Protein AF-A0A1H2TRX9-F1 (afdb_monomer)

Solvent-accessible surface area (backbone atoms only — not comparable to full-atom values): 19348 Å² total; per-residue (Å²): 145,85,85,89,85,88,76,84,84,78,86,82,83,87,82,84,86,85,85,82,82,89,80,95,71,82,88,67,84,74,92,70,97,72,84,86,67,78,78,88,72,78,84,78,81,76,71,82,90,76,73,62,96,85,74,80,58,85,86,73,80,63,84,84,58,76,78,77,69,57,80,75,75,76,80,74,68,81,72,74,76,69,87,54,74,94,62,50,50,44,36,52,50,50,29,46,52,48,36,40,50,28,53,69,71,54,82,50,78,83,52,47,67,59,50,46,50,52,20,47,51,39,32,60,60,48,73,48,57,72,67,50,54,66,59,42,51,61,50,52,52,51,23,50,47,40,38,59,50,32,16,68,75,36,69,89,56,72,74,47,75,65,78,98,46,55,38,13,55,62,11,40,52,51,12,48,51,53,22,49,44,53,43,31,43,51,40,31,47,49,22,65,50,66,78,50,58,68,69,49,48,49,57,16,45,40,68,74,69,45,54,68,68,62,40,50,53,51,54,49,49,57,63,45,46,58,56,51,50,52,50,52,47,54,52,54,52,55,39,56,75,72,67,54,67,73,68,82,80,26,51,65,62,52,50,51,53,48,52,58,46,51,56,52,51,50,60,46,50,54,55,48,48,55,53,40,52,75,71,47,64,86,73,74,83,68,82,76,74,80,80,85,52,76,66,28,53,52,50,38,51,50,32,47,52,52,22,51,50,52,46,53,51,48,74,74,107

InterPro domains:
  IPR003339 ABC/ECF transporter, transmembrane component [PF02361] (88-282)
  IPR003339 ABC/ECF transporter, transmembrane component [cd16914] (126-300)
  IPR051611 Energy-coupling factor transporter component [PTHR34857] (82-311)

Foldseek 3Di:
DPDDPDDDDDDDDDPDDDDDDDDDDDPDPDDDPDPPDDPDDDDDDDDPPDDDPPPPDPVPPDPPPCVVPDPPDPPPPPPPPQPDPPAALLLLVLLLVLLLVLLVLFDDPVCLVVLVVVLVVLQVSLVPVPVLVVVCVVLLVVLVVLLVPQQQPDDDDFPDDPDPGGGHPVSNSVSNSVSSSSSSSSSNCCSSVVSDDPLSNLLSVVVVVDPLVVSVVVVVCVVCVVVLVVLLVVLVVVCVVVVHDDDPVCVVVVVVSVVVSVVVVVVVVVVVVVVCVVVVNVVPPRDDRDDGDPVSVVSSVVSNVVSVVSNVVSVVD

pLDDT: mean 70.64, std 20.67, range [30.42, 95.38]

Sequence (317 aa):
MADAWDSPAKGISPAGCKGQGGILRACFPADRPADLCPPDDDPREVDPTNAGPMDADPRITGPVSCADLTPSSVSSTPAARPLVPRVSARARLVVVVVLAFGIASVEGLTVMPLIAAIAAGGLLASGQLRHIMARMRGAFALALAFLMVLPLVAGHTPLAQLGPLTLYLEGAQAGALIGGRLLAIVALTLGLLSTLPVFQLVAGLRGLGLPPLMADLALLTLRYLDEVSAQLARARLARRLRGGVRGWRALPDHALLLATGLIRAQARSEALWAAMRLRGYGAGLAARATPLGPRDWAAMLGAGAVAVALVALDRSL

Organism: NCBI:txid564137

Nearest PDB structures (foldseek):
  8bmq-assembly1_D  TM=8.454E-01  e=5.735E-07  Lactobacillus delbrueckii subsp. bulgaricus ATCC 11842 = JCM 1002

Structure (mmCIF, N/CA/C/O backbone):
data_AF-A0A1H2TRX9-F1
#
_entry.id   AF-A0A1H2TRX9-F1
#
loop_
_atom_site.group_PDB
_atom_site.id
_atom_site.type_symbol
_atom_site.label_atom_id
_atom_site.label_alt_id
_atom_site.label_comp_id
_atom_site.label_asym_id
_atom_site.label_entity_id
_atom_site.label_seq_id
_atom_site.pdbx_PDB_ins_code
_atom_site.Cartn_x
_atom_site.Cartn_y
_atom_site.Cartn_z
_atom_site.occupancy
_atom_site.B_iso_or_equiv
_atom_site.auth_seq_id
_atom_site.auth_comp_id
_atom_site.auth_asym_id
_atom_site.auth_atom_id
_atom_site.pdbx_PDB_model_num
ATOM 1 N N . MET A 1 1 ? 19.835 10.831 -49.066 1.00 43.12 1 MET A N 1
ATOM 2 C CA . MET A 1 1 ? 20.587 10.110 -48.009 1.00 43.12 1 MET A CA 1
ATOM 3 C C . MET A 1 1 ? 19.618 9.213 -47.234 1.00 43.12 1 MET A C 1
ATOM 5 O O . MET A 1 1 ? 19.565 9.246 -46.012 1.00 43.12 1 MET A O 1
ATOM 9 N N . ALA A 1 2 ? 18.790 8.478 -47.979 1.00 38.22 2 ALA A N 1
ATOM 10 C CA . ALA A 1 2 ? 17.631 7.746 -47.488 1.00 38.22 2 ALA A CA 1
ATOM 11 C C . ALA A 1 2 ? 17.363 6.556 -48.425 1.00 38.22 2 ALA A C 1
ATOM 13 O O . ALA A 1 2 ? 16.265 6.433 -48.927 1.00 38.22 2 ALA A O 1
ATOM 14 N N . ASP A 1 3 ? 18.374 5.722 -48.690 1.00 34.59 3 ASP A N 1
ATOM 15 C CA . ASP A 1 3 ? 18.261 4.557 -49.584 1.00 34.59 3 ASP A CA 1
ATOM 16 C C . ASP A 1 3 ? 19.252 3.469 -49.132 1.00 34.59 3 ASP A C 1
ATOM 18 O O . ASP A 1 3 ? 20.377 3.407 -49.622 1.00 34.59 3 ASP A O 1
ATOM 22 N N . ALA A 1 4 ? 18.899 2.660 -48.124 1.00 35.75 4 ALA A N 1
ATOM 23 C CA . ALA A 1 4 ? 19.757 1.543 -47.688 1.00 35.75 4 ALA A CA 1
ATOM 24 C C . ALA A 1 4 ? 19.021 0.384 -46.979 1.00 35.75 4 ALA A C 1
ATOM 26 O O . ALA A 1 4 ? 19.651 -0.366 -46.239 1.00 35.75 4 ALA A O 1
ATOM 27 N N . TRP A 1 5 ? 17.705 0.226 -47.167 1.00 39.94 5 TRP A N 1
ATOM 28 C CA . TRP A 1 5 ? 16.930 -0.832 -46.488 1.00 39.94 5 TRP A CA 1
ATOM 29 C C . TRP A 1 5 ? 16.100 -1.724 -47.420 1.00 39.94 5 TRP A C 1
ATOM 31 O O . TRP A 1 5 ? 15.196 -2.405 -46.949 1.00 39.94 5 TRP A O 1
ATOM 41 N N . ASP A 1 6 ? 16.447 -1.796 -48.708 1.00 37.78 6 ASP A N 1
ATOM 42 C CA . ASP A 1 6 ? 15.885 -2.797 -49.622 1.00 37.78 6 ASP A CA 1
ATOM 43 C C . ASP A 1 6 ? 16.930 -3.861 -49.975 1.00 37.78 6 ASP A C 1
ATOM 45 O O . ASP A 1 6 ? 17.765 -3.714 -50.869 1.00 37.78 6 ASP A O 1
ATOM 49 N N . SER A 1 7 ? 16.877 -4.982 -49.259 1.00 37.12 7 SER A N 1
ATOM 50 C CA . SER A 1 7 ? 17.339 -6.265 -49.786 1.00 37.12 7 SER A CA 1
ATOM 51 C C . SER A 1 7 ? 16.465 -7.397 -49.241 1.00 37.12 7 SER A C 1
ATOM 53 O O . SER A 1 7 ? 16.330 -7.535 -48.023 1.00 37.12 7 SER A O 1
ATOM 55 N N . PRO A 1 8 ? 15.856 -8.216 -50.119 1.00 40.16 8 PRO A N 1
ATOM 56 C CA . PRO A 1 8 ? 14.954 -9.283 -49.718 1.00 40.16 8 PRO A CA 1
ATOM 57 C C . PRO A 1 8 ? 15.746 -10.486 -49.198 1.00 40.16 8 PRO A C 1
ATOM 59 O O . PRO A 1 8 ? 16.592 -11.054 -49.893 1.00 40.16 8 PRO A O 1
ATOM 62 N N . ALA A 1 9 ? 15.447 -10.902 -47.966 1.00 36.56 9 ALA A N 1
ATOM 63 C CA . ALA A 1 9 ? 15.954 -12.144 -47.407 1.00 36.56 9 ALA A CA 1
ATOM 64 C C . ALA A 1 9 ? 15.410 -13.336 -48.211 1.00 36.56 9 ALA A C 1
ATOM 66 O O . ALA A 1 9 ? 14.210 -13.605 -48.271 1.00 36.56 9 ALA A O 1
ATOM 67 N N . LYS A 1 10 ? 16.356 -14.014 -48.855 1.00 34.19 10 LYS A N 1
ATOM 68 C CA . LYS A 1 10 ? 16.241 -15.258 -49.608 1.00 34.19 10 LYS A CA 1
ATOM 69 C C . LYS A 1 10 ? 15.570 -16.349 -48.754 1.00 34.19 10 LYS A C 1
ATOM 71 O O . LYS A 1 10 ? 15.865 -16.495 -47.572 1.00 34.19 10 LYS A O 1
ATOM 76 N N . GLY A 1 11 ? 14.640 -17.072 -49.377 1.00 32.94 11 GLY A N 1
ATOM 77 C CA . GLY A 1 11 ? 13.668 -17.943 -48.722 1.00 32.94 11 GLY A CA 1
ATOM 78 C C . GLY A 1 11 ? 14.236 -19.126 -47.937 1.00 32.94 11 GLY A C 1
ATOM 79 O O . GLY A 1 11 ? 15.229 -19.743 -48.317 1.00 32.94 11 GLY A O 1
ATOM 80 N N . ILE A 1 12 ? 13.508 -19.480 -46.877 1.00 35.44 12 ILE A N 1
ATOM 81 C CA . ILE A 1 12 ? 13.589 -20.772 -46.198 1.00 35.44 12 ILE A CA 1
ATOM 82 C C . ILE A 1 12 ? 12.219 -21.434 -46.367 1.00 35.44 12 ILE A C 1
ATOM 84 O O . ILE A 1 12 ? 11.192 -20.904 -45.947 1.00 35.44 12 ILE A O 1
ATOM 88 N N . SER A 1 13 ? 12.223 -22.574 -47.051 1.00 34.09 13 SER A N 1
ATOM 89 C CA . SER A 1 13 ? 11.062 -23.427 -47.300 1.00 34.09 13 SER A CA 1
ATOM 90 C C . SER A 1 13 ? 10.601 -24.110 -46.002 1.00 34.09 13 SER A C 1
ATOM 92 O O . SER A 1 13 ? 11.440 -24.702 -45.320 1.00 34.09 13 SER A O 1
ATOM 94 N N . PRO A 1 14 ? 9.303 -24.096 -45.642 1.00 38.56 14 PRO A N 1
ATOM 95 C CA . PRO A 1 14 ? 8.797 -24.894 -44.535 1.00 38.56 14 PRO A CA 1
ATOM 96 C C . PRO A 1 14 ? 8.509 -26.319 -45.026 1.00 38.56 14 PRO A C 1
ATOM 98 O O . PRO A 1 14 ? 7.453 -26.613 -45.589 1.00 38.56 14 PRO A O 1
ATOM 101 N N . ALA A 1 15 ? 9.457 -27.226 -44.805 1.00 34.75 15 ALA A N 1
ATOM 102 C CA . ALA A 1 15 ? 9.212 -28.651 -44.956 1.00 34.75 15 ALA A CA 1
ATOM 103 C C . ALA A 1 15 ? 8.375 -29.175 -43.772 1.00 34.75 15 ALA A C 1
ATOM 105 O O . ALA A 1 15 ? 8.820 -29.166 -42.630 1.00 34.75 15 ALA A O 1
ATOM 106 N N . GLY A 1 16 ? 7.180 -29.688 -44.078 1.00 32.53 16 GLY A N 1
ATOM 107 C CA . GLY A 1 16 ? 6.608 -30.850 -43.392 1.00 32.53 16 GLY A CA 1
ATOM 108 C C . GLY A 1 16 ? 5.761 -30.610 -42.139 1.00 32.53 16 GLY A C 1
ATOM 109 O O . GLY A 1 16 ? 6.191 -30.896 -41.029 1.00 32.53 16 GLY A O 1
ATOM 110 N N . CYS A 1 17 ? 4.484 -30.263 -42.319 1.00 33.28 17 CYS A N 1
ATOM 111 C CA . CYS A 1 17 ? 3.429 -30.613 -41.360 1.00 33.28 17 CYS A CA 1
ATOM 112 C C . CYS A 1 17 ? 2.266 -31.270 -42.113 1.00 33.28 17 CYS A C 1
ATOM 114 O O . CYS A 1 17 ? 1.377 -30.600 -42.631 1.00 33.28 17 CYS A O 1
ATOM 116 N N . LYS A 1 18 ? 2.301 -32.604 -42.215 1.00 32.75 18 LYS A N 1
ATOM 117 C CA . LYS A 1 18 ? 1.181 -33.414 -42.708 1.00 32.75 18 LYS A CA 1
ATOM 118 C C . LYS A 1 18 ? 0.316 -33.778 -41.502 1.00 32.75 18 LYS A C 1
ATOM 120 O O . LYS A 1 18 ? 0.791 -34.438 -40.583 1.00 32.75 18 LYS A O 1
ATOM 125 N N . GLY A 1 19 ? -0.921 -33.290 -41.484 1.00 36.12 19 GLY A N 1
ATOM 126 C CA . GLY A 1 19 ? -1.868 -33.524 -40.399 1.00 36.12 19 GLY A CA 1
ATOM 127 C C . GLY A 1 19 ? -2.529 -34.901 -40.454 1.00 36.12 19 GLY A C 1
ATOM 128 O O . GLY A 1 19 ? -2.775 -35.440 -41.533 1.00 36.12 19 GLY A O 1
ATOM 129 N N . GLN A 1 20 ? -2.895 -35.416 -39.280 1.00 32.72 20 GLN A N 1
ATOM 130 C CA . GLN A 1 20 ? -3.998 -36.360 -39.121 1.00 32.72 20 GLN A CA 1
ATOM 131 C C . GLN A 1 20 ? -4.573 -36.262 -37.698 1.00 32.72 20 GLN A C 1
ATOM 133 O O . GLN A 1 20 ? -3.864 -36.494 -36.728 1.00 32.72 20 GLN A O 1
ATOM 138 N N . GLY A 1 21 ? -5.870 -35.943 -37.608 1.00 34.28 21 GLY A N 1
ATOM 139 C CA . GLY A 1 21 ? -6.733 -36.278 -36.469 1.00 34.28 21 GLY A CA 1
ATOM 140 C C . GLY A 1 21 ? -6.785 -35.289 -35.297 1.00 34.28 21 GLY A C 1
ATOM 141 O O . GLY A 1 21 ? -5.864 -35.216 -34.502 1.00 34.28 21 GLY A O 1
ATOM 142 N N . GLY A 1 22 ? -7.923 -34.587 -35.199 1.00 41.84 22 GLY A N 1
ATOM 143 C CA . GLY A 1 22 ? -8.591 -34.013 -34.017 1.00 41.84 22 GLY A CA 1
ATOM 144 C C . GLY A 1 22 ? -7.832 -33.776 -32.700 1.00 41.84 22 GLY A C 1
ATOM 145 O O . GLY A 1 22 ? -7.262 -34.690 -32.120 1.00 41.84 22 GLY A O 1
ATOM 146 N N . ILE A 1 23 ? -8.054 -32.570 -32.151 1.00 34.78 23 ILE A N 1
ATOM 147 C CA . ILE A 1 23 ? -7.585 -31.981 -30.876 1.00 34.78 23 ILE A CA 1
ATOM 148 C C . ILE A 1 23 ? -6.375 -31.053 -31.087 1.00 34.78 23 ILE A C 1
ATOM 150 O O . ILE A 1 23 ? -5.222 -31.474 -31.077 1.00 34.78 23 ILE A O 1
ATOM 154 N N . LEU A 1 24 ? -6.648 -29.747 -31.234 1.00 34.94 24 LEU A N 1
ATOM 155 C CA . LEU A 1 24 ? -5.631 -28.691 -31.184 1.00 34.94 24 LEU A CA 1
ATOM 156 C C . LEU A 1 24 ? -4.981 -28.655 -29.788 1.00 34.94 24 LEU A C 1
ATOM 158 O O . LEU A 1 24 ? -5.417 -27.931 -28.893 1.00 34.94 24 LEU A O 1
ATOM 162 N N . ARG A 1 25 ? -3.910 -29.427 -29.603 1.00 33.03 25 ARG A N 1
ATOM 163 C CA . ARG A 1 25 ? -2.866 -29.125 -28.623 1.00 33.03 25 ARG A CA 1
ATOM 164 C C . ARG A 1 25 ? -1.930 -28.101 -29.252 1.00 33.03 25 ARG A C 1
ATOM 166 O O . ARG A 1 25 ? -1.377 -28.336 -30.320 1.00 33.03 25 ARG A O 1
ATOM 173 N N . ALA A 1 26 ? -1.768 -26.964 -28.586 1.00 34.69 26 ALA A N 1
ATOM 174 C CA . ALA A 1 26 ? -0.756 -25.979 -28.926 1.00 34.69 26 ALA A CA 1
ATOM 175 C C . ALA A 1 26 ? 0.628 -26.653 -28.984 1.00 34.69 26 ALA A C 1
ATOM 177 O O . ALA A 1 26 ? 1.071 -27.238 -27.995 1.00 34.69 26 ALA A O 1
ATOM 178 N N . CYS A 1 27 ? 1.304 -26.564 -30.132 1.00 32.12 27 CYS A N 1
ATOM 179 C CA . CYS A 1 27 ? 2.729 -26.855 -30.258 1.00 32.12 27 CYS A CA 1
ATOM 180 C C . CYS A 1 27 ? 3.516 -25.778 -29.501 1.00 32.12 27 CYS A C 1
ATOM 182 O O . CYS A 1 27 ? 3.968 -24.794 -30.079 1.00 32.12 27 CYS A O 1
ATOM 184 N N . PHE A 1 28 ? 3.634 -25.944 -28.187 1.00 32.16 28 PHE A N 1
ATOM 185 C CA . PHE A 1 28 ? 4.668 -25.287 -27.401 1.00 32.16 28 PHE A CA 1
ATOM 186 C C . PHE A 1 28 ? 5.937 -26.138 -27.540 1.00 32.16 28 PHE A C 1
ATOM 188 O O . PHE A 1 28 ? 5.875 -27.330 -27.222 1.00 32.16 28 PHE A O 1
ATOM 195 N N . PRO A 1 29 ? 7.069 -25.600 -28.025 1.00 34.53 29 PRO A N 1
ATOM 196 C CA . PRO A 1 29 ? 8.331 -26.316 -27.933 1.00 34.53 29 PRO A CA 1
ATOM 197 C C . PRO A 1 29 ? 8.657 -26.478 -26.445 1.00 34.53 29 PRO A C 1
ATOM 199 O O . PRO A 1 29 ? 8.795 -25.499 -25.715 1.00 34.53 29 PRO A O 1
ATOM 202 N N . ALA A 1 30 ? 8.690 -27.729 -25.989 1.00 34.03 30 ALA A N 1
ATOM 203 C CA . ALA A 1 30 ? 9.214 -28.078 -24.682 1.00 34.03 30 ALA A CA 1
ATOM 204 C C . ALA A 1 30 ? 10.706 -27.732 -24.657 1.00 34.03 30 ALA A C 1
ATOM 206 O O . ALA A 1 30 ? 11.440 -28.106 -25.573 1.00 34.03 30 ALA A O 1
ATOM 207 N N . ASP A 1 31 ? 11.118 -27.018 -23.613 1.00 34.84 31 ASP A N 1
ATOM 208 C CA . ASP A 1 31 ? 12.506 -26.710 -23.288 1.00 34.84 31 ASP A CA 1
ATOM 209 C C . ASP A 1 31 ? 13.412 -27.941 -23.478 1.00 34.84 31 ASP A C 1
ATOM 211 O O . ASP A 1 31 ? 13.364 -28.899 -22.703 1.00 34.84 31 ASP A O 1
ATOM 215 N N . ARG A 1 32 ? 14.271 -27.903 -24.502 1.00 34.16 32 ARG A N 1
ATOM 216 C CA . ARG A 1 32 ? 15.529 -28.656 -24.536 1.00 34.16 32 ARG A CA 1
ATOM 217 C C . ARG A 1 32 ? 16.676 -27.647 -24.516 1.00 34.16 32 ARG A C 1
ATOM 219 O O . ARG A 1 32 ? 16.850 -26.928 -25.497 1.00 34.16 32 ARG A O 1
ATOM 226 N N . PRO A 1 33 ? 17.475 -27.586 -23.443 1.00 35.38 33 PRO A N 1
ATOM 227 C CA . PRO A 1 33 ? 18.674 -26.765 -23.396 1.00 35.38 33 PRO A CA 1
ATOM 228 C C . PRO A 1 33 ? 19.860 -27.576 -23.939 1.00 35.38 33 PRO A C 1
ATOM 230 O O . PRO A 1 33 ? 20.720 -27.980 -23.164 1.00 35.38 33 PRO A O 1
ATOM 233 N N . ALA A 1 34 ? 19.877 -27.895 -25.238 1.00 38.75 34 ALA A N 1
ATOM 234 C CA . ALA A 1 34 ? 20.938 -28.740 -25.810 1.00 38.75 34 ALA A CA 1
ATOM 235 C C . ALA A 1 34 ? 21.676 -28.166 -27.031 1.00 38.75 34 ALA A C 1
ATOM 237 O O . ALA A 1 34 ? 22.766 -28.639 -27.319 1.00 38.75 34 ALA A O 1
ATOM 238 N N . ASP A 1 35 ? 21.186 -27.115 -27.694 1.00 35.69 35 ASP A N 1
ATOM 239 C CA . ASP A 1 35 ? 21.722 -26.754 -29.021 1.00 35.69 35 ASP A CA 1
ATOM 240 C C . ASP A 1 35 ? 22.441 -25.391 -29.056 1.00 35.69 35 ASP A C 1
ATOM 242 O O . ASP A 1 35 ? 22.272 -24.613 -29.991 1.00 35.69 35 ASP A O 1
ATOM 246 N N . LEU A 1 36 ? 23.242 -25.074 -28.029 1.00 42.12 36 LEU A N 1
ATOM 247 C CA . LEU A 1 36 ? 24.107 -23.877 -28.023 1.00 42.12 36 LEU A CA 1
ATOM 248 C C . LEU A 1 36 ? 25.612 -24.176 -28.153 1.00 42.12 36 LEU A C 1
ATOM 250 O O . LEU A 1 36 ? 26.423 -23.294 -27.875 1.00 42.12 36 LEU A O 1
ATOM 254 N N . CYS A 1 37 ? 25.995 -25.373 -28.602 1.00 34.66 37 CYS A N 1
ATOM 255 C CA . CYS A 1 37 ? 27.368 -25.630 -29.043 1.00 34.66 37 CYS A CA 1
ATOM 256 C C . CYS A 1 37 ? 27.446 -25.542 -30.575 1.00 34.66 37 CYS A C 1
ATOM 258 O O . CYS A 1 37 ? 26.622 -26.164 -31.251 1.00 34.66 37 CYS A O 1
ATOM 260 N N . PRO A 1 38 ? 28.403 -24.789 -31.150 1.00 43.50 38 PRO A N 1
ATOM 261 C CA . PRO A 1 38 ? 28.740 -24.964 -32.556 1.00 43.50 38 PRO A CA 1
ATOM 262 C C . PRO A 1 38 ? 29.248 -26.404 -32.774 1.00 43.50 38 PRO A C 1
ATOM 264 O O . PRO A 1 38 ? 29.804 -26.986 -31.840 1.00 43.50 38 PRO A O 1
ATOM 267 N N . PRO A 1 39 ? 29.029 -26.998 -33.961 1.00 43.78 39 PRO A N 1
ATOM 268 C CA . PRO A 1 39 ? 29.553 -28.324 -34.272 1.00 43.78 39 PRO A CA 1
ATOM 269 C C . PRO A 1 39 ? 31.079 -28.319 -34.130 1.00 43.78 39 PRO A C 1
ATOM 271 O O . PRO A 1 39 ? 31.714 -27.326 -34.483 1.00 43.78 39 PRO A O 1
ATOM 274 N N . ASP A 1 40 ? 31.627 -29.408 -33.588 1.00 39.56 40 ASP A N 1
ATOM 275 C CA . ASP A 1 40 ? 33.059 -29.618 -33.377 1.00 39.56 40 ASP A CA 1
ATOM 276 C C . ASP A 1 40 ? 33.846 -29.333 -34.670 1.00 39.56 40 ASP A C 1
ATOM 278 O O . ASP A 1 40 ? 33.838 -30.135 -35.604 1.00 39.56 40 ASP A O 1
ATOM 282 N N . ASP A 1 41 ? 34.508 -28.175 -34.737 1.00 40.16 41 ASP A N 1
ATOM 283 C CA . ASP A 1 41 ? 35.605 -27.949 -35.676 1.00 40.16 41 ASP A CA 1
ATOM 284 C C . ASP A 1 41 ? 36.841 -28.651 -35.096 1.00 40.16 41 ASP A C 1
ATOM 286 O O . ASP A 1 41 ? 37.225 -28.396 -33.949 1.00 40.16 41 ASP A O 1
ATOM 290 N N . ASP A 1 42 ? 37.452 -29.532 -35.893 1.00 39.41 42 ASP A N 1
ATOM 291 C CA . ASP A 1 42 ? 38.705 -30.227 -35.580 1.00 39.41 42 ASP A CA 1
ATOM 292 C C . ASP A 1 42 ? 39.759 -29.264 -34.991 1.00 39.41 42 ASP A C 1
ATOM 294 O O . ASP A 1 42 ? 39.893 -28.121 -35.455 1.00 39.41 42 ASP A O 1
ATOM 298 N N . PRO A 1 43 ? 40.552 -29.694 -33.990 1.00 42.56 43 PRO A N 1
ATOM 299 C CA . PRO A 1 43 ? 41.556 -28.838 -33.378 1.00 42.56 43 PRO A CA 1
ATOM 300 C C . PRO A 1 43 ? 42.589 -28.406 -34.426 1.00 42.56 43 PRO A C 1
ATOM 302 O O . PRO A 1 43 ? 43.362 -29.213 -34.939 1.00 42.56 43 PRO A O 1
ATOM 305 N N . ARG A 1 44 ? 42.616 -27.104 -34.734 1.00 41.69 44 ARG A N 1
ATOM 306 C CA . ARG A 1 44 ? 43.700 -26.491 -35.507 1.00 41.69 44 ARG A CA 1
ATOM 307 C C . ARG A 1 44 ? 44.998 -26.624 -34.713 1.00 41.69 44 ARG A C 1
ATOM 309 O O . ARG A 1 44 ? 45.148 -26.007 -33.660 1.00 41.69 44 ARG A O 1
ATOM 316 N N . GLU A 1 45 ? 45.920 -27.419 -35.238 1.00 42.78 45 GLU A N 1
ATOM 317 C CA . GLU A 1 45 ? 47.295 -27.526 -34.762 1.00 42.78 45 GLU A CA 1
ATOM 318 C C . GLU A 1 45 ? 47.981 -26.159 -34.890 1.00 42.78 45 GLU A C 1
ATOM 320 O O . GLU A 1 45 ? 48.062 -25.578 -35.975 1.00 42.78 45 GLU A O 1
ATOM 325 N N . VAL A 1 46 ? 48.389 -25.593 -33.754 1.00 46.72 46 VAL A N 1
ATOM 326 C CA . VAL A 1 46 ? 49.072 -24.298 -33.694 1.00 46.72 46 VAL A CA 1
ATOM 327 C C . VAL A 1 46 ? 50.556 -24.540 -33.953 1.00 46.72 46 VAL A C 1
ATOM 329 O O . VAL A 1 46 ? 51.232 -25.185 -33.156 1.00 46.72 46 VAL A O 1
ATOM 332 N N . ASP A 1 47 ? 51.048 -24.025 -35.079 1.00 44.44 47 ASP A N 1
ATOM 333 C CA . ASP A 1 47 ? 52.457 -24.075 -35.480 1.00 44.44 47 ASP A CA 1
ATOM 334 C C . ASP A 1 47 ? 53.343 -23.349 -34.437 1.00 44.44 47 ASP A C 1
ATOM 336 O O . ASP A 1 47 ? 53.140 -22.154 -34.186 1.00 44.44 47 ASP A O 1
ATOM 340 N N . PRO A 1 48 ? 54.327 -24.028 -33.812 1.00 49.69 48 PRO A N 1
ATOM 341 C CA . PRO A 1 48 ? 55.119 -23.475 -32.709 1.00 49.69 48 PRO A CA 1
ATOM 342 C C . PRO A 1 48 ? 56.065 -22.337 -33.121 1.00 49.69 48 PRO A C 1
ATOM 344 O O . PRO A 1 48 ? 56.716 -21.736 -32.267 1.00 49.69 48 PRO A O 1
ATOM 347 N N . THR A 1 49 ? 56.153 -22.010 -34.410 1.00 51.84 49 THR A N 1
ATOM 348 C CA . THR A 1 49 ? 57.139 -21.059 -34.936 1.00 51.84 49 THR A CA 1
ATOM 349 C C . THR A 1 49 ? 56.749 -19.582 -34.736 1.00 51.84 49 THR A C 1
ATOM 351 O O . THR A 1 49 ? 57.561 -18.700 -35.007 1.00 51.84 49 THR A O 1
ATOM 354 N N . ASN A 1 50 ? 55.538 -19.276 -34.239 1.00 51.44 50 ASN A N 1
ATOM 355 C CA . ASN A 1 50 ? 55.029 -17.893 -34.151 1.00 51.44 50 ASN A CA 1
ATOM 356 C C . ASN A 1 50 ? 54.406 -17.497 -32.792 1.00 51.44 50 ASN A C 1
ATOM 358 O O . ASN A 1 50 ? 53.605 -16.563 -32.727 1.00 51.44 50 ASN A O 1
ATOM 362 N N . ALA A 1 51 ? 54.759 -18.191 -31.705 1.00 44.19 51 ALA A N 1
ATOM 363 C CA . ALA A 1 51 ? 54.273 -17.874 -30.360 1.00 44.19 51 ALA A CA 1
ATOM 364 C C . ALA A 1 51 ? 55.107 -16.753 -29.707 1.00 44.19 51 ALA A C 1
ATOM 366 O O . ALA A 1 51 ? 56.331 -16.850 -29.586 1.00 44.19 51 ALA A O 1
ATOM 367 N N . GLY A 1 52 ? 54.443 -15.674 -29.286 1.00 52.09 52 GLY A N 1
ATOM 368 C CA . GLY A 1 52 ? 55.071 -14.580 -28.546 1.00 52.09 52 GLY A CA 1
ATOM 369 C C . GLY A 1 52 ? 55.310 -14.945 -27.071 1.00 52.09 52 GLY A C 1
ATOM 370 O O . GLY A 1 52 ? 54.694 -15.869 -26.545 1.00 52.09 52 GL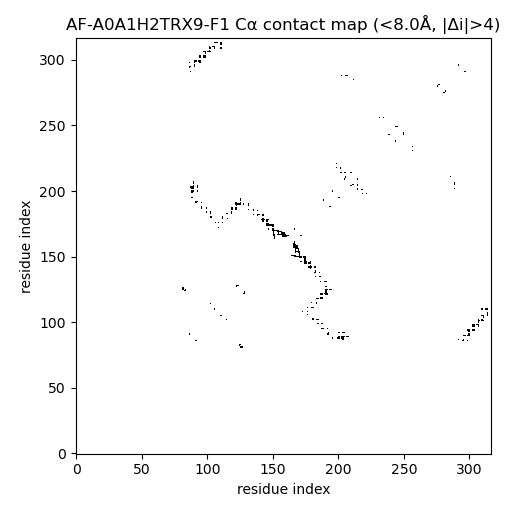Y A O 1
ATOM 371 N N . PRO A 1 53 ? 56.159 -14.200 -26.339 1.00 49.91 53 PRO A N 1
ATOM 372 C CA . PRO A 1 53 ? 56.551 -14.531 -24.962 1.00 49.91 53 PRO A CA 1
ATOM 373 C C . PRO A 1 53 ? 55.428 -14.398 -23.910 1.00 49.91 53 PRO A C 1
ATOM 375 O O . PRO A 1 53 ? 55.696 -14.552 -22.720 1.00 49.91 53 PRO A O 1
ATOM 378 N N . MET A 1 54 ? 54.186 -14.104 -24.314 1.00 46.66 54 MET A N 1
ATOM 379 C CA . MET A 1 54 ? 53.040 -13.897 -23.417 1.00 46.66 54 MET A CA 1
ATOM 380 C C . MET A 1 54 ? 52.088 -15.104 -23.333 1.00 46.66 54 MET A C 1
ATOM 382 O O . MET A 1 54 ? 51.117 -15.046 -22.585 1.00 46.66 54 MET A O 1
ATOM 386 N N . ASP A 1 55 ? 52.400 -16.201 -24.033 1.00 44.06 55 ASP A N 1
ATOM 387 C CA . ASP A 1 55 ? 51.552 -17.402 -24.132 1.00 44.06 55 ASP A CA 1
ATOM 388 C C . ASP A 1 55 ? 52.048 -18.580 -23.260 1.00 44.06 55 ASP A C 1
ATOM 390 O O . ASP A 1 55 ? 51.562 -19.703 -23.367 1.00 44.06 55 ASP A O 1
ATOM 394 N N . ALA A 1 56 ? 53.019 -18.340 -22.371 1.00 42.47 56 ALA A N 1
ATOM 395 C CA . ALA A 1 56 ? 53.711 -19.376 -21.595 1.00 42.47 56 ALA A CA 1
ATOM 396 C C . ALA A 1 56 ? 53.199 -19.567 -20.146 1.00 42.47 56 ALA A C 1
ATOM 398 O O . ALA A 1 56 ? 53.946 -20.069 -19.305 1.00 42.47 56 ALA A O 1
ATOM 399 N N . ASP A 1 57 ? 51.956 -19.179 -19.823 1.00 42.59 57 ASP A N 1
ATOM 400 C CA . ASP A 1 57 ? 51.337 -19.524 -18.530 1.00 42.59 57 ASP A CA 1
ATOM 401 C C . ASP A 1 57 ? 50.442 -20.778 -18.667 1.00 42.59 57 ASP A C 1
ATOM 403 O O . ASP A 1 57 ? 49.339 -20.694 -19.217 1.00 42.59 57 ASP A O 1
ATOM 407 N N . PRO A 1 58 ? 50.859 -21.949 -18.144 1.00 46.44 58 PRO A N 1
ATOM 408 C CA . PRO A 1 58 ? 50.094 -23.195 -18.240 1.00 46.44 58 PRO A CA 1
ATOM 409 C C . PRO A 1 58 ? 48.795 -23.196 -17.413 1.00 46.44 58 PRO A C 1
ATOM 411 O O . PRO A 1 58 ? 48.079 -24.195 -17.403 1.00 46.44 58 PRO A O 1
ATOM 414 N N . ARG A 1 59 ? 48.456 -22.104 -16.711 1.00 45.31 59 ARG A N 1
ATOM 415 C CA . ARG A 1 59 ? 47.169 -21.965 -16.005 1.00 45.31 59 ARG A CA 1
ATOM 416 C C . ARG A 1 59 ? 46.006 -21.525 -16.896 1.00 45.31 59 ARG A C 1
ATOM 418 O O . ARG A 1 59 ? 44.870 -21.574 -16.431 1.00 45.31 59 ARG A O 1
ATOM 425 N N . ILE A 1 60 ? 46.260 -21.082 -18.132 1.00 48.38 60 ILE A N 1
ATOM 426 C CA . ILE A 1 60 ? 45.228 -20.494 -19.011 1.00 48.38 60 ILE A CA 1
ATOM 427 C C . ILE A 1 60 ? 44.749 -21.473 -20.103 1.00 48.38 60 ILE A C 1
ATOM 429 O O . ILE A 1 60 ? 43.659 -21.308 -20.642 1.00 48.38 60 ILE A O 1
ATOM 433 N N . THR A 1 61 ? 45.493 -22.544 -20.387 1.00 42.72 61 THR A N 1
ATOM 434 C CA . THR A 1 61 ? 45.244 -23.480 -21.504 1.00 42.72 61 THR A CA 1
ATOM 435 C C . THR A 1 61 ? 44.556 -24.796 -21.107 1.00 42.72 61 THR A C 1
ATOM 437 O O . THR A 1 61 ? 44.716 -25.817 -21.773 1.00 42.72 61 THR A O 1
ATOM 440 N N . GLY A 1 62 ? 43.760 -24.796 -20.035 1.00 42.34 62 GLY A N 1
ATOM 441 C CA . GLY A 1 62 ? 42.868 -25.917 -19.710 1.00 42.34 62 GLY A CA 1
ATOM 442 C C . GLY A 1 62 ? 41.492 -25.759 -20.377 1.00 42.34 62 GLY A C 1
ATOM 443 O O . GLY A 1 62 ? 41.002 -24.632 -20.466 1.00 42.34 62 GLY A O 1
ATOM 444 N N . PRO A 1 63 ? 40.827 -26.843 -20.827 1.00 40.56 63 PRO A N 1
ATOM 445 C CA . PRO A 1 63 ? 39.463 -26.750 -21.339 1.00 40.56 63 PRO A CA 1
ATOM 446 C C . PRO A 1 63 ? 38.539 -26.252 -20.223 1.00 40.56 63 PRO A C 1
ATOM 448 O O . PRO A 1 63 ? 38.428 -26.874 -19.166 1.00 40.56 63 PRO A O 1
ATOM 451 N N . VAL A 1 64 ? 37.876 -25.117 -20.449 1.00 46.97 64 VAL A N 1
ATOM 452 C CA . VAL A 1 64 ? 36.853 -24.601 -19.535 1.00 46.97 64 VAL A CA 1
ATOM 453 C C . VAL A 1 64 ? 35.658 -25.548 -19.615 1.00 46.97 64 VAL A C 1
ATOM 455 O O . VAL A 1 64 ? 34.871 -25.503 -20.559 1.00 46.97 64 VAL A O 1
ATOM 458 N N . SER A 1 65 ? 35.559 -26.462 -18.652 1.00 39.41 65 SER A N 1
ATOM 459 C CA . SER A 1 65 ? 34.461 -27.419 -18.561 1.00 39.41 65 SER A CA 1
ATOM 460 C C . SER A 1 65 ? 33.148 -26.677 -18.315 1.00 39.41 65 SER A C 1
ATOM 462 O O . SER A 1 65 ? 33.016 -25.919 -17.353 1.00 39.41 65 SER A O 1
ATOM 464 N N . CYS A 1 66 ? 32.139 -26.919 -19.155 1.00 37.19 66 CYS A N 1
ATOM 465 C CA . CYS A 1 66 ? 30.810 -26.314 -19.026 1.00 37.19 66 CYS A CA 1
ATOM 466 C C . CYS A 1 66 ? 30.115 -26.616 -17.681 1.00 37.19 66 CYS A C 1
ATOM 468 O O . CYS A 1 66 ? 29.126 -25.964 -17.348 1.00 37.19 66 CYS A O 1
ATOM 470 N N . ALA A 1 67 ? 30.628 -27.569 -16.894 1.00 45.56 67 ALA A N 1
ATOM 471 C CA . ALA A 1 67 ? 30.154 -27.856 -15.542 1.00 45.56 67 ALA A CA 1
ATOM 472 C C . ALA A 1 67 ? 30.356 -26.677 -14.563 1.00 45.56 67 ALA A C 1
ATOM 474 O O . ALA A 1 67 ? 29.554 -26.507 -13.641 1.00 45.56 67 ALA A O 1
ATOM 475 N N . ASP A 1 68 ? 31.355 -25.820 -14.798 1.00 37.75 68 ASP A N 1
ATOM 476 C CA . ASP A 1 68 ? 31.681 -24.694 -13.909 1.00 37.75 68 ASP A CA 1
ATOM 477 C C . ASP A 1 68 ? 30.811 -23.446 -14.150 1.00 37.75 68 ASP A C 1
ATOM 479 O O . ASP A 1 68 ? 30.800 -22.521 -13.339 1.00 37.75 68 ASP A O 1
ATOM 483 N N . LEU A 1 69 ? 30.019 -23.426 -15.231 1.00 43.84 69 LEU A N 1
ATOM 484 C CA . LEU A 1 69 ? 29.071 -22.350 -15.559 1.00 43.84 69 LEU A CA 1
ATOM 485 C C . LEU A 1 69 ? 27.646 -22.615 -15.055 1.00 43.84 69 LEU A C 1
ATOM 487 O O . LEU A 1 69 ? 26.692 -21.962 -15.490 1.00 43.84 69 LEU A O 1
ATOM 491 N N . THR A 1 70 ? 27.474 -23.540 -14.110 1.00 39.16 70 THR A N 1
ATOM 492 C CA . THR A 1 70 ? 26.201 -23.631 -13.395 1.00 39.16 70 THR A CA 1
ATOM 493 C C . THR A 1 70 ? 25.983 -22.330 -12.612 1.00 39.16 70 THR A C 1
ATOM 495 O O . THR A 1 70 ? 26.868 -21.905 -11.867 1.00 39.16 70 THR A O 1
ATOM 498 N N . PRO A 1 71 ? 24.837 -21.638 -12.778 1.00 38.91 71 PRO A N 1
ATOM 499 C CA . PRO A 1 71 ? 24.541 -20.459 -11.984 1.00 38.91 71 PRO A CA 1
ATOM 500 C C . PRO A 1 71 ? 24.509 -20.909 -10.530 1.00 38.91 71 PRO A C 1
ATOM 502 O O . PRO A 1 71 ? 23.623 -21.663 -10.120 1.00 38.91 71 PRO A O 1
ATOM 505 N N . SER A 1 72 ? 25.526 -20.480 -9.783 1.00 33.50 72 SER A N 1
ATOM 506 C CA . SER A 1 72 ? 25.652 -20.699 -8.356 1.00 33.50 72 SER A CA 1
ATOM 507 C C . SER A 1 72 ? 24.298 -20.443 -7.717 1.00 33.50 72 SER A C 1
ATOM 509 O O . SER A 1 72 ? 23.702 -19.373 -7.850 1.00 33.50 72 SER A O 1
ATOM 511 N N . SER A 1 73 ? 23.791 -21.511 -7.107 1.00 33.69 73 SER A N 1
ATOM 512 C CA . SER A 1 73 ? 22.577 -21.571 -6.316 1.00 33.69 73 SER A CA 1
ATOM 513 C C . SER A 1 73 ? 22.304 -20.224 -5.657 1.00 33.69 73 SER A C 1
ATOM 515 O O . SER A 1 73 ? 22.987 -19.845 -4.701 1.00 33.69 73 SER A O 1
ATOM 517 N N . VAL 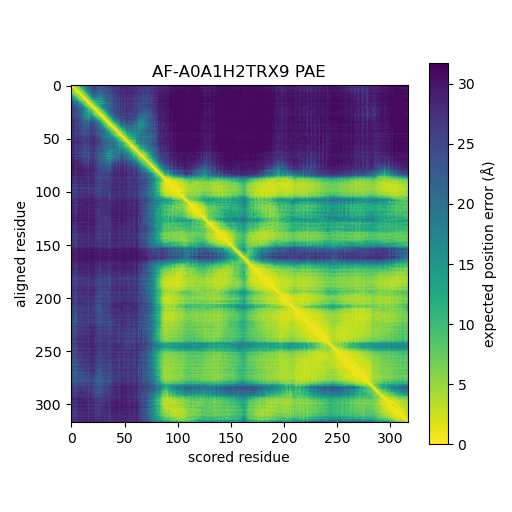A 1 74 ? 21.302 -19.501 -6.165 1.00 38.22 74 VAL A N 1
ATOM 518 C CA . VAL A 1 74 ? 20.665 -18.430 -5.407 1.00 38.22 74 VAL A CA 1
ATOM 519 C C . VAL A 1 74 ? 20.299 -19.073 -4.086 1.00 38.22 74 VAL A C 1
ATOM 521 O O . VAL A 1 74 ? 19.498 -20.006 -4.046 1.00 38.22 74 VAL A O 1
ATOM 524 N N . SER A 1 75 ? 20.963 -18.627 -3.026 1.00 30.42 75 SER A N 1
ATOM 525 C CA . SER A 1 75 ? 20.691 -19.029 -1.664 1.00 30.42 75 SER A CA 1
ATOM 526 C C . SER A 1 75 ? 19.228 -18.712 -1.380 1.00 30.42 75 SER A C 1
ATOM 528 O O . SER A 1 75 ? 18.851 -17.605 -0.994 1.00 30.42 75 SER A O 1
ATOM 530 N N . SER A 1 76 ? 18.364 -19.702 -1.598 1.00 31.36 76 SER A N 1
ATOM 531 C CA . SER A 1 76 ? 17.027 -19.716 -1.046 1.00 31.36 76 SER A CA 1
ATOM 532 C C . SER A 1 76 ? 17.220 -19.806 0.459 1.00 31.36 76 SER A C 1
ATOM 534 O O . SER A 1 76 ? 17.282 -20.892 1.032 1.00 31.36 76 SER A O 1
ATOM 536 N N . THR A 1 77 ? 17.388 -18.644 1.095 1.00 34.81 77 THR A N 1
ATOM 537 C CA . THR A 1 77 ? 17.211 -18.499 2.535 1.00 34.81 77 THR A CA 1
ATOM 538 C C . THR A 1 77 ? 15.894 -19.206 2.837 1.00 34.81 77 THR A C 1
ATOM 540 O O . THR A 1 77 ? 14.893 -18.846 2.205 1.00 34.81 77 THR A O 1
ATOM 543 N N . PRO A 1 78 ? 15.861 -20.237 3.701 1.00 37.22 78 PRO A N 1
ATOM 544 C CA . PRO A 1 78 ? 14.615 -20.895 4.044 1.00 37.22 78 PRO A CA 1
ATOM 545 C C . PRO A 1 78 ? 13.724 -19.824 4.662 1.00 37.22 78 PRO A C 1
ATOM 547 O O . PRO A 1 78 ? 13.932 -19.399 5.797 1.00 37.22 78 PRO A O 1
ATOM 550 N N . ALA A 1 79 ? 12.780 -19.318 3.867 1.00 42.19 79 ALA A N 1
ATOM 551 C CA . ALA A 1 79 ? 11.777 -18.387 4.328 1.00 42.19 79 ALA A CA 1
ATOM 552 C C . ALA A 1 79 ? 11.060 -19.106 5.465 1.00 42.19 79 ALA A C 1
ATOM 554 O O . ALA A 1 79 ? 10.365 -20.100 5.232 1.00 42.19 79 ALA A O 1
ATOM 555 N N . ALA A 1 80 ? 11.324 -18.654 6.694 1.00 43.12 80 ALA A N 1
ATOM 556 C CA . ALA A 1 80 ? 10.668 -19.132 7.894 1.00 43.12 80 ALA A CA 1
ATOM 557 C C . ALA A 1 80 ? 9.178 -19.251 7.575 1.00 43.12 80 ALA A C 1
ATOM 559 O O . ALA A 1 80 ? 8.550 -18.275 7.159 1.00 43.12 80 ALA A O 1
ATOM 560 N N . ARG A 1 81 ? 8.650 -20.478 7.649 1.00 45.19 81 ARG A N 1
ATOM 561 C CA . ARG A 1 81 ? 7.252 -20.753 7.321 1.00 45.19 81 ARG A CA 1
ATOM 562 C C . ARG A 1 81 ? 6.409 -19.832 8.205 1.00 45.19 81 ARG A C 1
ATOM 564 O O . ARG A 1 81 ? 6.503 -19.970 9.425 1.00 45.19 81 ARG A O 1
ATOM 571 N N . PRO A 1 82 ? 5.630 -18.886 7.650 1.00 50.47 82 PRO A N 1
ATOM 572 C CA . PRO A 1 82 ? 4.761 -18.089 8.492 1.00 50.47 82 PRO A CA 1
ATOM 573 C C . PRO A 1 82 ? 3.792 -19.047 9.188 1.00 50.47 82 PRO A C 1
ATOM 575 O O . PRO A 1 82 ? 3.171 -19.890 8.541 1.00 50.47 82 PRO A O 1
ATOM 578 N N . LEU A 1 83 ? 3.690 -18.915 10.511 1.00 51.00 83 LEU A N 1
ATOM 579 C CA . LEU A 1 83 ? 2.764 -19.678 11.356 1.00 51.00 83 LEU A CA 1
ATOM 580 C C . LEU A 1 83 ? 1.292 -19.374 11.012 1.00 51.00 83 LEU A C 1
ATOM 582 O O . LEU A 1 83 ? 0.383 -20.086 11.428 1.00 51.00 83 LEU A O 1
ATOM 586 N N . VAL A 1 84 ? 1.057 -18.317 10.230 1.00 55.50 84 VAL A N 1
ATOM 587 C CA . VAL A 1 84 ? -0.261 -17.905 9.759 1.00 55.50 84 VAL A CA 1
ATOM 588 C C . VAL A 1 84 ? -0.685 -18.798 8.585 1.00 55.50 84 VAL A C 1
ATOM 590 O O . VAL A 1 84 ? 0.043 -18.881 7.589 1.00 55.50 84 VAL A O 1
ATOM 593 N N . PRO A 1 85 ? -1.878 -19.422 8.642 1.00 56.50 85 PRO A N 1
ATOM 594 C CA . PRO A 1 85 ? -2.467 -20.121 7.505 1.00 56.50 85 PRO A CA 1
ATOM 595 C C . PRO A 1 85 ? -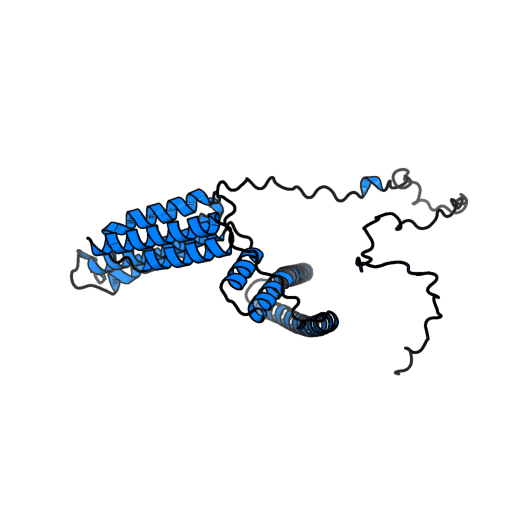2.400 -19.260 6.235 1.00 56.50 85 PRO A C 1
ATOM 597 O O . PRO A 1 85 ? -2.518 -18.032 6.302 1.00 56.50 85 PRO A O 1
ATOM 600 N N . ARG A 1 86 ? -2.210 -19.882 5.062 1.00 63.97 86 ARG A N 1
ATOM 601 C CA . ARG A 1 86 ? -2.231 -19.193 3.757 1.00 63.97 86 ARG A CA 1
ATOM 602 C C . ARG A 1 86 ? -3.642 -18.656 3.467 1.00 63.97 86 ARG A C 1
ATOM 604 O O . ARG A 1 86 ? -4.397 -19.264 2.721 1.00 63.97 86 ARG A O 1
ATOM 611 N N . VAL A 1 87 ? -4.002 -17.554 4.117 1.00 69.19 87 VAL A N 1
ATOM 612 C CA . VAL A 1 87 ? -5.197 -16.751 3.849 1.00 69.19 87 VAL A CA 1
ATOM 613 C C . VAL A 1 87 ? -4.914 -15.911 2.609 1.00 69.19 87 VAL A C 1
ATOM 615 O O . VAL A 1 87 ? -3.826 -15.341 2.483 1.00 69.19 87 VAL A O 1
ATOM 618 N N . SER A 1 88 ? -5.872 -15.848 1.688 1.00 80.50 88 SER A N 1
ATOM 619 C CA . SER A 1 88 ? -5.752 -15.070 0.457 1.00 80.50 88 SER A CA 1
ATOM 620 C C . SER A 1 88 ? -5.533 -13.578 0.749 1.00 80.50 88 SER A C 1
ATOM 622 O O . SER A 1 88 ? -6.026 -13.023 1.735 1.00 80.50 88 SER A O 1
ATOM 624 N N . ALA A 1 89 ? -4.817 -12.889 -0.144 1.00 82.00 89 ALA A N 1
ATOM 625 C CA . ALA A 1 89 ? -4.573 -11.449 -0.021 1.00 82.00 89 ALA A CA 1
ATOM 626 C C . ALA A 1 89 ? -5.877 -10.627 0.033 1.00 82.00 89 ALA A C 1
ATOM 628 O O . ALA A 1 89 ? -5.941 -9.605 0.710 1.00 82.00 89 ALA A O 1
ATOM 629 N N . ARG A 1 90 ? -6.935 -11.109 -0.635 1.00 84.56 90 ARG A N 1
ATOM 630 C CA . ARG A 1 90 ? -8.280 -10.507 -0.631 1.00 84.56 90 ARG A CA 1
ATOM 631 C C . ARG A 1 90 ? -8.911 -10.534 0.748 1.00 84.56 90 ARG A C 1
ATOM 633 O O . ARG A 1 90 ? -9.366 -9.502 1.227 1.00 84.56 90 ARG A O 1
ATOM 640 N N . ALA A 1 91 ? -8.903 -11.699 1.390 1.00 84.62 91 ALA A N 1
ATOM 641 C CA . ALA A 1 91 ? -9.454 -11.845 2.727 1.00 84.62 91 ALA A CA 1
ATOM 642 C C . ALA A 1 91 ? -8.674 -11.005 3.738 1.00 84.62 91 ALA A C 1
ATOM 644 O O . ALA A 1 91 ? -9.288 -10.302 4.530 1.00 84.62 91 ALA A O 1
ATOM 645 N N . ARG A 1 92 ? -7.337 -10.974 3.658 1.00 86.81 92 ARG A N 1
ATOM 646 C CA . ARG A 1 92 ? -6.527 -10.103 4.528 1.00 86.81 92 ARG A CA 1
ATOM 647 C C . ARG A 1 92 ? -6.845 -8.619 4.344 1.00 86.81 92 ARG A C 1
ATOM 649 O O . ARG A 1 92 ? -6.940 -7.915 5.341 1.00 86.81 92 ARG A O 1
ATOM 656 N N . LEU A 1 93 ? -7.046 -8.154 3.109 1.00 88.50 93 LEU A N 1
ATOM 657 C CA . LEU A 1 93 ? -7.473 -6.777 2.840 1.00 88.50 93 LEU A CA 1
ATOM 658 C C . LEU A 1 93 ? -8.815 -6.458 3.506 1.00 88.50 93 LEU A C 1
ATOM 660 O O . LEU A 1 93 ? -8.917 -5.455 4.205 1.00 88.50 93 LEU A O 1
ATOM 664 N N . VAL A 1 94 ? -9.816 -7.328 3.345 1.00 89.38 94 VAL A N 1
ATOM 665 C CA . VAL A 1 94 ? -11.130 -7.134 3.980 1.00 89.38 94 VAL A CA 1
ATOM 666 C C . VAL A 1 94 ? -11.020 -7.160 5.499 1.00 89.38 94 VAL A C 1
ATOM 668 O O . VAL A 1 94 ? -11.555 -6.275 6.153 1.00 89.38 94 VAL A O 1
ATOM 671 N N . VAL A 1 95 ? -10.282 -8.117 6.063 1.00 88.06 95 VAL A N 1
ATOM 672 C CA . VAL A 1 95 ? -10.050 -8.223 7.512 1.00 88.06 95 VAL A CA 1
ATOM 673 C C . VAL A 1 95 ? -9.427 -6.942 8.064 1.00 88.06 95 VAL A C 1
ATOM 675 O O . VAL A 1 95 ? -9.905 -6.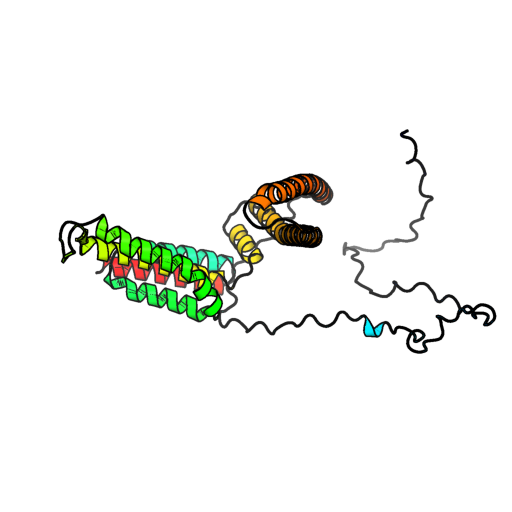417 9.064 1.00 88.06 95 VAL A O 1
ATOM 678 N N . VAL A 1 96 ? -8.395 -6.409 7.401 1.00 89.12 96 VAL A N 1
ATOM 679 C CA . VAL A 1 96 ? -7.743 -5.158 7.814 1.00 89.12 96 VAL A CA 1
ATOM 680 C C . VAL A 1 96 ? -8.715 -3.983 7.750 1.00 89.12 96 VAL A C 1
ATOM 682 O O . VAL A 1 96 ? -8.764 -3.207 8.696 1.00 89.12 96 VAL A O 1
ATOM 685 N N . VAL A 1 97 ? -9.499 -3.854 6.676 1.00 90.56 97 VAL A N 1
ATOM 686 C CA . VAL A 1 97 ? -10.465 -2.752 6.517 1.00 90.56 97 VAL A CA 1
ATOM 687 C C . VAL A 1 97 ? -11.573 -2.827 7.566 1.00 90.56 97 VAL A C 1
ATOM 689 O O . VAL A 1 97 ? -11.854 -1.829 8.223 1.00 90.56 97 VAL A O 1
ATOM 692 N N . VAL A 1 98 ? -12.167 -4.006 7.763 1.00 90.50 98 VAL A N 1
ATOM 693 C CA . VAL A 1 98 ? -13.246 -4.225 8.738 1.00 90.50 98 VAL A CA 1
ATOM 694 C C . VAL A 1 98 ? -12.759 -3.946 10.155 1.00 90.50 98 VAL A C 1
ATOM 696 O O . VAL A 1 98 ? -13.419 -3.233 10.908 1.00 90.50 98 VAL A O 1
ATOM 699 N N . LEU A 1 99 ? -11.582 -4.455 10.517 1.00 86.75 99 LEU A N 1
ATOM 700 C CA . LEU A 1 99 ? -11.043 -4.271 11.857 1.00 86.75 99 LEU A CA 1
ATOM 701 C C . LEU A 1 99 ? -10.549 -2.832 12.082 1.00 86.75 99 LEU A C 1
ATOM 703 O O . LEU A 1 99 ? -10.747 -2.295 13.165 1.00 86.75 99 LEU A O 1
ATOM 707 N N . ALA A 1 100 ? -9.986 -2.170 11.065 1.00 89.00 100 ALA A N 1
ATOM 708 C CA . ALA A 1 100 ? -9.645 -0.749 11.141 1.00 89.00 100 ALA A CA 1
ATOM 709 C C . ALA A 1 100 ? -10.891 0.128 11.333 1.00 89.00 100 ALA A C 1
ATOM 711 O O . ALA A 1 100 ? -10.856 1.049 12.144 1.00 89.00 100 ALA A O 1
ATOM 712 N N . PHE A 1 101 ? -11.992 -0.176 10.639 1.00 89.31 101 PHE A N 1
ATOM 713 C CA . PHE A 1 101 ? -13.264 0.521 10.826 1.00 89.31 101 PHE A CA 1
ATOM 714 C C . PHE A 1 101 ? -13.843 0.276 12.227 1.00 89.31 101 PHE A C 1
ATOM 716 O O . PHE A 1 101 ? -14.265 1.222 12.886 1.00 89.31 101 PHE A O 1
ATOM 723 N N . GLY A 1 102 ? -13.776 -0.966 12.720 1.00 85.69 102 GLY A N 1
ATOM 724 C CA . GLY A 1 102 ? -14.155 -1.303 14.094 1.00 85.69 102 GLY A CA 1
ATOM 725 C C . GLY A 1 102 ? -13.360 -0.502 15.128 1.00 85.69 102 GLY A C 1
ATOM 726 O O . GLY A 1 102 ? -13.950 0.127 15.994 1.00 85.69 102 GLY A O 1
ATOM 727 N N . ILE A 1 103 ? -12.031 -0.443 14.991 1.00 84.50 103 ILE A N 1
ATOM 728 C CA . ILE A 1 103 ? -11.155 0.340 15.880 1.00 84.50 103 ILE A CA 1
ATOM 729 C C . ILE A 1 103 ? -11.444 1.846 15.779 1.00 84.50 103 ILE A C 1
ATOM 731 O O . ILE A 1 103 ? -11.396 2.549 16.786 1.00 84.50 103 ILE A O 1
ATOM 735 N N . ALA A 1 104 ? -11.737 2.355 14.580 1.00 86.06 104 ALA A N 1
ATOM 736 C CA . ALA A 1 104 ? -12.038 3.769 14.370 1.00 86.06 104 ALA A CA 1
ATOM 737 C C . ALA A 1 104 ? -13.359 4.204 15.025 1.00 86.06 104 ALA A C 1
ATOM 739 O O . ALA A 1 104 ? -13.467 5.354 15.442 1.00 86.06 104 ALA A O 1
ATOM 740 N N . SER A 1 105 ? -14.332 3.294 15.131 1.00 84.56 105 SER A N 1
ATOM 741 C CA . SER A 1 105 ? -15.649 3.565 15.717 1.00 84.56 105 SER A CA 1
ATOM 742 C C . SER A 1 105 ? -15.669 3.577 17.251 1.00 84.56 105 SER A C 1
ATOM 744 O O . SER A 1 105 ? -16.692 3.949 17.810 1.00 84.56 105 SER A O 1
ATOM 746 N N . VAL A 1 106 ? -14.599 3.140 17.924 1.00 80.50 106 VAL A N 1
ATOM 747 C CA . VAL A 1 106 ? -14.567 2.991 19.391 1.00 80.50 106 VAL A CA 1
ATOM 748 C C . VAL A 1 106 ? -14.224 4.308 20.068 1.00 80.50 106 VAL A C 1
ATOM 750 O O . VAL A 1 106 ? -13.104 4.792 19.887 1.00 80.50 106 VAL A O 1
ATOM 753 N N . GLU A 1 107 ? -15.138 4.869 20.858 1.00 76.12 107 GLU A N 1
ATOM 754 C CA . GLU A 1 107 ? -15.017 6.169 21.546 1.00 76.12 107 GLU A CA 1
ATOM 755 C C . GLU A 1 107 ? -14.612 6.066 23.022 1.00 76.12 107 GLU A C 1
ATOM 757 O O . GLU A 1 107 ? -14.039 7.015 23.560 1.00 76.12 107 GLU A O 1
ATOM 762 N N . GLY A 1 108 ? -14.802 4.907 23.654 1.00 73.81 108 GLY A N 1
ATOM 763 C CA . GLY A 1 108 ? -14.461 4.675 25.051 1.00 73.81 108 GLY A CA 1
ATOM 764 C C . GLY A 1 108 ? -12.958 4.548 25.322 1.00 73.81 108 GLY A C 1
ATOM 765 O O . GLY A 1 108 ? -12.222 3.802 24.668 1.00 73.81 108 GLY A O 1
ATOM 766 N N . LEU A 1 109 ? -12.486 5.221 26.375 1.00 70.00 109 LEU A N 1
ATOM 767 C CA . LEU A 1 109 ? -11.104 5.093 26.859 1.00 70.00 109 LEU A CA 1
ATOM 768 C C . LEU A 1 109 ? -10.842 3.716 27.508 1.00 70.00 109 LEU A C 1
ATOM 770 O O . LEU A 1 109 ? -9.709 3.240 27.540 1.00 70.00 109 LEU A O 1
ATOM 774 N N . THR A 1 110 ? -11.891 3.047 27.988 1.00 74.81 110 THR A N 1
ATOM 775 C CA . THR A 1 110 ? -11.860 1.722 28.632 1.00 74.81 110 THR A CA 1
ATOM 776 C C . THR A 1 110 ? -11.555 0.577 27.667 1.00 74.81 110 THR A C 1
ATOM 778 O O . THR A 1 110 ? -11.002 -0.439 28.086 1.00 74.81 110 THR A O 1
ATOM 781 N N . VAL A 1 111 ? -11.851 0.731 26.373 1.00 73.62 111 VAL A N 1
ATOM 782 C CA . VAL A 1 111 ? -11.660 -0.318 25.350 1.00 73.62 111 VAL A CA 1
ATOM 783 C C . VAL A 1 111 ? -10.287 -0.256 24.662 1.00 73.62 111 VAL A C 1
ATOM 785 O O . VAL A 1 111 ? -9.896 -1.183 23.948 1.00 73.62 111 VAL A O 1
ATOM 788 N N . MET A 1 112 ? -9.495 0.788 24.931 1.00 72.00 112 MET A N 1
ATOM 789 C CA . MET A 1 112 ? -8.124 0.943 24.426 1.00 72.00 112 MET A CA 1
ATOM 790 C C . MET A 1 112 ? -7.180 -0.246 24.695 1.00 72.00 112 MET A C 1
ATOM 792 O O . MET A 1 112 ? -6.523 -0.684 23.747 1.00 72.00 112 MET A O 1
ATOM 796 N N . PRO A 1 113 ? -7.080 -0.817 25.917 1.00 74.88 113 PRO A N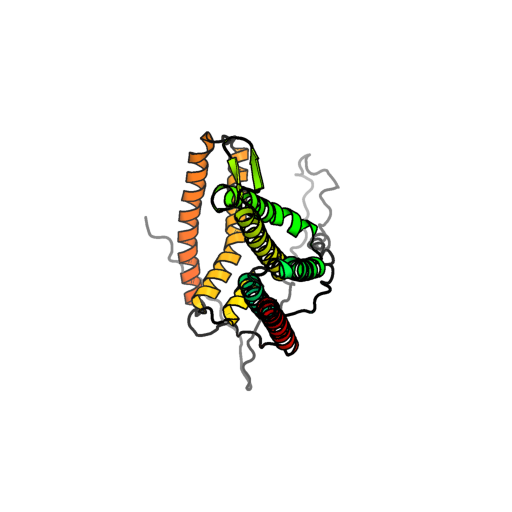 1
ATOM 797 C CA . PRO A 1 113 ? -6.183 -1.950 26.159 1.00 74.88 113 PRO A CA 1
ATOM 798 C C . PRO A 1 113 ? -6.577 -3.193 25.351 1.00 74.88 113 PRO A C 1
ATOM 800 O O . PRO A 1 113 ? -5.704 -3.940 24.910 1.00 74.88 113 PRO A O 1
ATOM 803 N N . LEU A 1 114 ? -7.873 -3.389 25.087 1.00 75.12 114 LEU A N 1
ATOM 804 C CA . LEU A 1 114 ? -8.366 -4.492 24.263 1.00 75.12 114 LEU A CA 1
ATOM 805 C C . LEU A 1 114 ? -7.968 -4.309 22.790 1.00 75.12 114 LEU A C 1
ATOM 807 O O . LEU A 1 114 ? -7.468 -5.240 22.160 1.00 75.12 114 LEU A O 1
ATOM 811 N N . ILE A 1 115 ? -8.109 -3.093 22.256 1.00 74.94 115 ILE A N 1
ATOM 812 C CA . ILE A 1 115 ? -7.645 -2.740 20.905 1.00 74.94 115 ILE A CA 1
ATOM 813 C C . ILE A 1 115 ? -6.129 -2.939 20.781 1.00 74.94 115 ILE A C 1
ATOM 815 O O . ILE A 1 115 ? -5.654 -3.520 19.801 1.00 74.94 115 ILE A O 1
ATOM 819 N N . ALA A 1 116 ? -5.368 -2.498 21.785 1.00 73.56 116 ALA A N 1
ATOM 820 C CA . ALA A 1 116 ? -3.924 -2.683 21.830 1.00 73.56 116 ALA A CA 1
ATOM 821 C C . ALA A 1 116 ? -3.543 -4.171 21.863 1.00 73.56 116 ALA A C 1
ATOM 823 O O . ALA A 1 116 ? -2.616 -4.571 21.160 1.00 73.56 116 ALA A O 1
ATOM 824 N N . ALA A 1 117 ? -4.282 -5.006 22.602 1.00 76.62 117 ALA A N 1
ATOM 825 C CA . ALA A 1 117 ? -4.071 -6.452 22.639 1.00 76.62 117 ALA A CA 1
ATOM 826 C C . ALA A 1 117 ? -4.345 -7.120 21.280 1.00 76.62 117 ALA A C 1
ATOM 828 O O . ALA A 1 117 ? -3.557 -7.957 20.840 1.00 76.62 117 ALA A O 1
ATOM 829 N N . ILE A 1 118 ? -5.406 -6.718 20.570 1.00 73.94 118 ILE A N 1
ATOM 830 C CA . ILE A 1 118 ? -5.717 -7.226 19.222 1.00 73.94 118 ILE A CA 1
ATOM 831 C C . ILE A 1 118 ? -4.627 -6.813 18.223 1.00 73.94 118 ILE A C 1
ATOM 833 O O . ILE A 1 118 ? -4.137 -7.643 17.451 1.00 73.94 118 ILE A O 1
ATOM 837 N N . ALA A 1 119 ? -4.198 -5.548 18.262 1.00 73.44 119 ALA A N 1
ATOM 838 C CA . ALA A 1 119 ? -3.112 -5.052 17.421 1.00 73.44 119 ALA A CA 1
ATOM 839 C C . ALA A 1 119 ? -1.783 -5.767 17.730 1.00 73.44 119 ALA A C 1
ATOM 841 O O . ALA A 1 119 ? -1.070 -6.169 16.808 1.00 73.44 119 ALA A O 1
ATOM 842 N N . ALA A 1 120 ? -1.476 -5.998 19.010 1.00 71.81 120 ALA A N 1
ATOM 843 C CA . ALA A 1 120 ? -0.302 -6.746 19.448 1.00 71.81 120 ALA A CA 1
ATOM 844 C C . ALA A 1 120 ? -0.361 -8.219 19.019 1.00 71.81 120 ALA A C 1
ATOM 846 O O . ALA A 1 120 ? 0.644 -8.757 18.559 1.00 71.81 120 ALA A O 1
ATOM 847 N N . GLY A 1 121 ? -1.531 -8.860 19.085 1.00 72.81 121 GLY A N 1
ATOM 848 C CA . GLY A 1 121 ? -1.744 -10.219 18.584 1.00 72.81 121 GLY A CA 1
ATOM 849 C C . GLY A 1 121 ? -1.488 -10.329 17.079 1.00 72.81 121 GLY A C 1
ATOM 850 O O . GLY A 1 121 ? -0.757 -11.218 16.639 1.00 72.81 121 GLY A O 1
ATOM 851 N N . GLY A 1 122 ? -2.001 -9.379 16.287 1.00 69.94 122 GLY A N 1
ATOM 852 C CA . GLY A 1 122 ? -1.707 -9.286 14.852 1.00 69.94 122 GLY A CA 1
ATOM 853 C C . GLY A 1 122 ? -0.219 -9.054 14.563 1.00 69.94 122 GLY A C 1
ATOM 854 O O . GLY A 1 122 ? 0.340 -9.635 13.630 1.00 69.94 122 GLY A O 1
ATOM 855 N N . LEU A 1 123 ? 0.445 -8.255 15.401 1.00 69.25 123 LEU A N 1
ATOM 856 C CA . LEU A 1 123 ? 1.875 -7.983 15.304 1.00 69.25 123 LEU A CA 1
ATOM 857 C C . LEU A 1 123 ? 2.723 -9.224 15.617 1.00 69.25 123 LEU A C 1
ATOM 859 O O . LEU A 1 123 ? 3.639 -9.547 14.862 1.00 69.25 123 LEU A O 1
ATOM 863 N N . LEU A 1 124 ? 2.399 -9.949 16.687 1.00 70.81 124 LEU A N 1
ATOM 864 C CA . LEU A 1 124 ? 3.079 -11.184 17.081 1.00 70.81 124 LEU A CA 1
ATOM 865 C C . LEU A 1 124 ? 2.899 -12.281 16.025 1.00 70.81 124 LEU A C 1
ATOM 867 O O . LEU A 1 124 ? 3.869 -12.942 15.657 1.00 70.81 124 LEU A O 1
ATOM 871 N N . ALA A 1 125 ? 1.694 -12.410 15.464 1.00 67.38 125 ALA A N 1
ATOM 872 C CA . ALA A 1 125 ? 1.401 -13.369 14.400 1.00 67.38 125 ALA A CA 1
ATOM 873 C C . ALA A 1 125 ? 2.224 -13.125 13.120 1.00 67.38 125 ALA A C 1
ATOM 875 O O . ALA A 1 125 ? 2.495 -14.063 12.370 1.00 67.38 125 ALA A O 1
ATOM 876 N N . SER A 1 126 ? 2.652 -11.883 12.867 1.00 65.06 126 SER A N 1
ATOM 877 C CA . SER A 1 126 ? 3.465 -11.541 11.693 1.00 65.06 126 SER A CA 1
ATOM 878 C C . SER A 1 126 ? 4.915 -12.044 11.776 1.00 65.06 126 SER A C 1
ATOM 880 O O . SER A 1 126 ? 5.576 -12.167 10.745 1.00 65.06 126 SER A O 1
ATOM 882 N N . GLY A 1 127 ? 5.435 -12.325 12.980 1.00 65.44 127 GLY A N 1
ATOM 883 C CA . GLY A 1 127 ? 6.803 -12.815 13.207 1.00 65.44 127 GLY A CA 1
ATOM 884 C C . GLY A 1 127 ? 7.936 -11.844 12.828 1.00 65.44 127 GLY A C 1
ATOM 885 O O . GLY A 1 127 ? 9.106 -12.160 13.029 1.00 65.44 127 GLY A O 1
ATOM 886 N N . GLN A 1 128 ? 7.627 -10.651 12.305 1.00 70.81 128 GLN A N 1
ATOM 887 C CA . GLN A 1 128 ? 8.603 -9.680 11.786 1.00 70.81 128 GLN A CA 1
ATOM 888 C C . GLN A 1 128 ? 8.684 -8.400 12.636 1.00 70.81 128 GLN A C 1
ATOM 890 O O . GLN A 1 128 ? 8.766 -7.287 12.110 1.00 70.81 128 GLN A O 1
ATOM 895 N N . LEU A 1 129 ? 8.726 -8.547 13.966 1.00 69.50 129 LEU A N 1
ATOM 896 C CA . LEU A 1 129 ? 8.713 -7.422 14.914 1.00 69.50 129 LEU A CA 1
ATOM 897 C C . LEU A 1 129 ? 9.766 -6.347 14.604 1.00 69.50 129 LEU A C 1
ATOM 899 O O . LEU A 1 129 ? 9.461 -5.159 14.655 1.00 69.50 129 LEU A O 1
ATOM 903 N N . ARG A 1 130 ? 10.992 -6.734 14.223 1.00 73.12 130 ARG A N 1
ATOM 904 C CA . ARG A 1 130 ? 12.091 -5.775 14.004 1.00 73.12 130 ARG A CA 1
ATOM 905 C C . ARG A 1 130 ? 11.842 -4.830 12.824 1.00 73.12 130 ARG A C 1
ATOM 907 O O . ARG A 1 130 ? 12.127 -3.638 12.924 1.00 73.12 130 ARG A O 1
ATOM 914 N N . HIS A 1 131 ? 11.295 -5.344 11.721 1.00 71.25 131 HIS A N 1
ATOM 915 C CA . HIS A 1 131 ? 10.969 -4.524 10.548 1.00 71.25 131 HIS A CA 1
ATOM 916 C C . HIS A 1 131 ? 9.779 -3.608 10.832 1.00 71.25 131 HIS A C 1
ATOM 918 O O . HIS A 1 131 ? 9.774 -2.445 10.421 1.00 71.25 131 HIS A O 1
ATOM 924 N N . ILE A 1 132 ? 8.798 -4.107 11.586 1.00 73.38 132 ILE A N 1
ATOM 925 C CA . ILE A 1 132 ? 7.607 -3.332 11.919 1.00 73.38 132 ILE A CA 1
ATOM 926 C C . ILE A 1 132 ? 7.936 -2.237 12.936 1.00 73.38 132 ILE A C 1
ATOM 928 O O . ILE A 1 132 ? 7.527 -1.099 12.733 1.00 73.38 132 ILE A O 1
ATOM 932 N N . MET A 1 133 ? 8.757 -2.510 13.956 1.00 73.00 133 MET A N 1
ATOM 933 C CA . MET A 1 133 ? 9.192 -1.493 14.924 1.00 73.00 133 MET A CA 1
ATOM 934 C C . MET A 1 133 ? 9.948 -0.339 14.259 1.00 73.00 133 MET A C 1
ATOM 936 O O . MET A 1 133 ? 9.701 0.819 14.592 1.00 73.00 133 MET A O 1
ATOM 940 N N . ALA A 1 134 ? 10.814 -0.620 13.278 1.00 77.38 134 ALA A N 1
ATOM 941 C CA . ALA A 1 134 ? 11.517 0.431 12.543 1.00 77.38 134 ALA A CA 1
ATOM 942 C C . ALA A 1 134 ? 10.544 1.380 11.822 1.00 77.38 134 ALA A C 1
ATOM 944 O O . ALA A 1 134 ? 10.767 2.591 11.792 1.00 77.38 134 ALA A O 1
ATOM 945 N N . ARG A 1 135 ? 9.441 0.843 11.287 1.00 78.12 135 ARG A N 1
ATOM 946 C CA . ARG A 1 135 ? 8.428 1.620 10.564 1.00 78.12 135 ARG A CA 1
ATOM 947 C C . ARG A 1 135 ? 7.377 2.250 11.485 1.00 78.12 135 ARG A C 1
ATOM 949 O O . ARG A 1 135 ? 6.884 3.331 11.177 1.00 78.12 135 ARG A O 1
ATOM 956 N N . MET A 1 136 ? 7.119 1.651 12.650 1.00 78.75 136 MET A N 1
ATOM 957 C CA . MET A 1 136 ? 6.271 2.223 13.701 1.00 78.75 136 MET A CA 1
ATOM 958 C C . MET A 1 136 ? 6.845 3.508 14.298 1.00 78.75 136 MET A C 1
ATOM 960 O O . MET A 1 136 ? 6.070 4.299 14.818 1.00 78.75 136 MET A O 1
ATOM 964 N N . ARG A 1 137 ? 8.155 3.780 14.184 1.00 80.88 137 ARG A N 1
ATOM 965 C CA . ARG A 1 137 ? 8.751 5.039 14.677 1.00 80.88 137 ARG A CA 1
ATOM 966 C C . ARG A 1 137 ? 8.034 6.282 14.147 1.00 80.88 137 ARG A C 1
ATOM 968 O O . ARG A 1 137 ? 7.825 7.220 14.907 1.00 80.88 137 ARG A O 1
ATOM 975 N N . GLY A 1 138 ? 7.635 6.278 12.872 1.00 81.62 138 GLY A N 1
ATOM 976 C CA . GLY A 1 138 ? 6.889 7.392 12.278 1.00 81.62 138 GLY A CA 1
ATOM 977 C C . GLY A 1 138 ? 5.485 7.540 12.868 1.00 81.62 138 GLY A C 1
ATOM 978 O O . GLY A 1 138 ? 5.074 8.643 13.209 1.00 81.62 138 GLY A O 1
ATOM 979 N N . ALA A 1 139 ? 4.776 6.426 13.056 1.00 83.62 139 ALA A N 1
ATOM 980 C CA . ALA A 1 139 ? 3.444 6.428 13.658 1.00 83.62 139 ALA A CA 1
ATOM 981 C C . ALA A 1 139 ? 3.475 6.811 15.142 1.00 83.62 139 ALA A C 1
ATOM 983 O O . ALA A 1 139 ? 2.616 7.553 15.599 1.00 83.62 139 ALA A O 1
ATOM 984 N N . PHE A 1 140 ? 4.497 6.366 15.873 1.00 83.56 140 PHE A N 1
ATOM 985 C CA . PHE A 1 140 ? 4.716 6.738 17.266 1.00 83.56 140 PHE A CA 1
ATOM 986 C C . PHE A 1 140 ? 5.053 8.220 17.410 1.00 83.56 140 PHE A C 1
ATOM 988 O O . PHE A 1 140 ? 4.501 8.882 18.279 1.00 83.56 140 PHE A O 1
ATOM 995 N N . ALA A 1 141 ? 5.890 8.768 16.521 1.00 84.81 141 ALA A N 1
ATOM 996 C CA . ALA A 1 141 ? 6.162 10.202 16.489 1.00 84.81 141 ALA A CA 1
ATOM 997 C C . ALA A 1 141 ? 4.887 11.018 16.216 1.00 84.81 141 ALA A C 1
ATOM 999 O O . ALA A 1 141 ? 4.655 12.022 16.881 1.00 84.81 141 ALA A O 1
ATOM 1000 N N . LEU A 1 142 ? 4.036 10.566 15.287 1.00 84.44 142 LEU A N 1
ATOM 1001 C CA . LEU A 1 142 ? 2.765 11.229 14.990 1.00 84.44 142 LEU A CA 1
ATOM 1002 C C . LEU A 1 142 ? 1.770 11.119 16.155 1.00 84.44 142 LEU A C 1
ATOM 1004 O O . LEU A 1 142 ? 1.152 12.112 16.523 1.00 84.44 142 LEU A O 1
ATOM 1008 N N . ALA A 1 143 ? 1.648 9.945 16.776 1.00 83.38 143 ALA A N 1
ATOM 1009 C CA . ALA A 1 143 ? 0.802 9.750 17.950 1.00 83.38 143 ALA A CA 1
ATOM 1010 C C . ALA A 1 143 ? 1.264 10.610 19.135 1.00 83.38 143 ALA A C 1
ATOM 1012 O O . ALA A 1 143 ? 0.437 11.232 19.795 1.00 83.38 143 ALA A O 1
ATOM 1013 N N . LEU A 1 144 ? 2.578 10.707 19.362 1.00 82.31 144 LEU A N 1
ATOM 1014 C CA . LEU A 1 144 ? 3.154 11.581 20.382 1.00 82.31 144 LEU A CA 1
ATOM 1015 C C . LEU A 1 144 ? 2.906 13.060 20.063 1.00 82.31 144 LEU A C 1
ATOM 1017 O O . LEU A 1 144 ? 2.621 13.835 20.969 1.00 82.31 144 LEU A O 1
ATOM 1021 N N . ALA A 1 145 ? 2.961 13.448 18.785 1.00 83.25 145 ALA A N 1
ATOM 1022 C CA . ALA A 1 145 ? 2.617 14.800 18.361 1.00 83.25 145 ALA A CA 1
ATOM 1023 C C . ALA A 1 145 ? 1.148 15.129 18.667 1.00 83.25 145 ALA A C 1
ATOM 1025 O O . ALA A 1 145 ? 0.881 16.179 19.237 1.00 83.25 145 ALA A O 1
ATOM 1026 N N . PHE A 1 146 ? 0.202 14.228 18.377 1.00 80.94 146 PHE A N 1
ATOM 1027 C CA . PHE A 1 146 ? -1.206 14.417 18.757 1.00 80.94 146 PHE A CA 1
ATOM 1028 C C . PHE A 1 146 ? -1.399 14.466 20.273 1.00 80.94 146 PHE A C 1
ATOM 1030 O O . PHE A 1 146 ? -2.102 15.345 20.763 1.00 80.94 146 PHE A O 1
ATOM 1037 N N . LEU A 1 147 ? -0.743 13.568 21.012 1.00 79.38 147 LEU A N 1
ATOM 1038 C CA . LEU A 1 147 ? -0.796 13.534 22.472 1.00 79.38 147 LEU A CA 1
ATOM 1039 C C . LEU A 1 147 ? -0.243 14.815 23.102 1.00 79.38 147 LEU A C 1
ATOM 1041 O O . LEU A 1 147 ? -0.722 15.212 24.153 1.00 79.38 147 LEU A O 1
ATOM 1045 N N . MET A 1 148 ? 0.743 15.457 22.474 1.00 77.75 148 MET A N 1
ATOM 1046 C CA . MET A 1 148 ? 1.281 16.734 22.939 1.00 77.75 148 MET A CA 1
ATOM 1047 C C . MET A 1 148 ? 0.426 17.915 22.494 1.00 77.75 148 MET A C 1
ATOM 1049 O O . MET A 1 148 ? 0.205 18.808 23.289 1.00 77.75 148 MET A O 1
ATOM 1053 N N . VAL A 1 149 ? -0.081 17.945 21.261 1.00 79.06 149 VAL A N 1
ATOM 1054 C CA . VAL A 1 149 ? -0.787 19.121 20.722 1.00 79.06 149 VAL A CA 1
ATOM 1055 C C . VAL A 1 149 ? -2.218 19.249 21.258 1.00 79.06 149 VAL A C 1
ATOM 1057 O O . VAL A 1 149 ? -2.638 20.355 21.586 1.00 79.06 149 VAL A O 1
ATOM 1060 N N . LEU A 1 150 ? -2.978 18.154 21.380 1.00 76.75 150 LEU A N 1
ATOM 1061 C CA . LEU A 1 150 ? -4.390 18.221 21.795 1.00 76.75 150 LEU A CA 1
ATOM 1062 C C . LEU A 1 150 ? -4.636 18.776 23.208 1.00 76.75 150 LEU A C 1
ATOM 1064 O O . LEU A 1 150 ? -5.540 19.602 23.345 1.00 76.75 150 LEU A O 1
ATOM 1068 N N . PRO A 1 151 ? -3.856 18.402 24.240 1.00 71.44 151 PRO A N 1
ATOM 1069 C CA . PRO A 1 151 ? -4.009 18.964 25.580 1.00 71.44 151 PRO A CA 1
ATOM 1070 C C . PRO A 1 151 ? -3.788 20.474 25.649 1.00 71.44 151 PRO A C 1
ATOM 1072 O O . PRO A 1 151 ? -4.254 21.088 26.601 1.00 71.44 151 PRO A O 1
ATOM 1075 N N . LEU A 1 152 ? -3.068 21.063 24.683 1.00 67.56 152 LEU A N 1
ATOM 1076 C CA . LEU A 1 152 ? -2.820 22.506 24.623 1.00 67.56 152 LEU A CA 1
ATOM 1077 C C . LEU A 1 152 ? -3.948 23.281 23.928 1.00 67.56 152 LEU A C 1
ATOM 1079 O O . LEU A 1 152 ? -4.054 24.489 24.122 1.00 67.56 152 LEU A O 1
ATOM 1083 N N . VAL A 1 153 ? -4.748 22.621 23.085 1.00 66.81 153 VAL A N 1
ATOM 1084 C CA . VAL A 1 153 ? -5.737 23.283 22.214 1.00 66.81 153 VAL A CA 1
ATOM 1085 C C . VAL A 1 153 ? -7.168 23.086 22.714 1.00 66.81 153 VAL A C 1
ATOM 1087 O O . VAL A 1 153 ? -8.009 23.953 22.488 1.00 66.81 153 VAL A O 1
ATOM 1090 N N . ALA A 1 154 ? -7.461 21.967 23.383 1.00 53.50 154 ALA A N 1
ATOM 1091 C CA . ALA A 1 154 ? -8.823 21.584 23.739 1.00 53.50 154 ALA A CA 1
ATOM 1092 C C . ALA A 1 154 ? -8.982 21.297 25.240 1.00 53.50 154 ALA A C 1
ATOM 1094 O O . ALA A 1 154 ? -8.433 20.321 25.753 1.00 53.50 154 ALA A O 1
ATOM 1095 N N . GLY A 1 155 ? -9.801 22.108 25.915 1.00 56.25 155 GLY A N 1
ATOM 1096 C CA . GLY A 1 155 ? -10.388 21.770 27.209 1.00 56.25 155 GLY A CA 1
ATOM 1097 C C . GLY A 1 155 ? -10.923 22.964 27.995 1.00 56.25 155 GLY A C 1
ATOM 1098 O O . GLY A 1 155 ? -10.632 24.121 27.691 1.00 56.25 155 GLY A O 1
ATOM 1099 N N . HIS A 1 156 ? -11.732 22.652 29.004 1.00 55.16 156 HIS A N 1
ATOM 1100 C CA . HIS A 1 156 ? -12.377 23.603 29.907 1.00 55.16 156 HIS A CA 1
ATOM 1101 C C . HIS A 1 156 ? -11.922 23.418 31.365 1.00 55.16 156 HIS A C 1
ATOM 1103 O O . HIS A 1 156 ? -11.942 24.386 32.126 1.00 55.16 156 HIS A O 1
ATOM 1109 N N . THR A 1 157 ? -11.447 22.225 31.756 1.00 57.88 157 THR A N 1
ATOM 1110 C CA . THR A 1 157 ? -10.954 21.952 33.122 1.00 57.88 157 THR A CA 1
ATOM 1111 C C . THR A 1 157 ? -9.419 21.832 33.197 1.00 57.88 157 THR A C 1
ATOM 1113 O O . THR A 1 157 ? -8.862 20.839 32.706 1.00 57.88 157 THR A O 1
ATOM 1116 N N . PRO A 1 158 ? -8.701 22.800 33.799 1.00 60.47 158 PRO A N 1
ATOM 1117 C CA . PRO A 1 158 ? -7.243 22.749 33.916 1.00 60.47 158 PRO A CA 1
ATOM 1118 C C . PRO A 1 158 ? -6.801 21.764 35.014 1.00 60.47 158 PRO A C 1
ATOM 1120 O O . PRO A 1 158 ? -7.255 21.866 36.151 1.00 60.47 158 PRO A O 1
ATOM 1123 N N . LEU A 1 159 ? -5.887 20.836 34.700 1.00 57.59 159 LEU A N 1
ATOM 1124 C CA . LEU A 1 159 ? -5.282 19.923 35.686 1.00 57.59 159 LEU A CA 1
ATOM 1125 C C . LEU A 1 159 ? -4.032 20.485 36.350 1.00 57.59 159 LEU A C 1
ATOM 1127 O O . LEU A 1 159 ? -3.778 20.253 37.527 1.00 57.59 159 LEU A O 1
ATOM 1131 N N . ALA A 1 160 ? -3.218 21.174 35.560 1.00 52.19 160 ALA A N 1
ATOM 1132 C CA . ALA A 1 160 ? -1.967 21.759 35.998 1.00 52.19 160 ALA A CA 1
ATOM 1133 C C . ALA A 1 160 ? -1.723 23.028 35.187 1.00 52.19 160 ALA A C 1
ATOM 1135 O O . ALA A 1 160 ? -1.804 23.025 33.955 1.00 52.19 160 ALA A O 1
ATOM 1136 N N . GLN A 1 161 ? -1.431 24.117 35.889 1.00 54.00 161 GLN A N 1
ATOM 1137 C CA . GLN A 1 161 ? -0.968 25.358 35.286 1.00 54.00 161 GLN A CA 1
ATOM 1138 C C . GLN A 1 161 ? 0.554 25.384 35.413 1.00 54.00 161 GLN A C 1
ATOM 1140 O O . GLN A 1 161 ? 1.085 25.661 36.486 1.00 54.00 161 GLN A O 1
ATOM 1145 N N . LEU A 1 162 ? 1.267 25.071 34.329 1.00 53.41 162 LEU A N 1
ATOM 1146 C CA . LEU A 1 162 ? 2.694 25.376 34.224 1.00 53.41 162 LEU A CA 1
ATOM 1147 C C . LEU A 1 162 ? 2.832 26.675 33.416 1.00 53.41 162 LEU A C 1
ATOM 1149 O O . LEU A 1 162 ? 3.046 26.663 32.205 1.00 53.41 162 LEU A O 1
ATOM 1153 N N . GLY A 1 163 ? 2.671 27.815 34.094 1.00 67.81 163 GLY A N 1
ATOM 1154 C CA . GLY A 1 163 ? 2.834 29.145 33.492 1.00 67.81 163 GLY A CA 1
ATOM 1155 C C . GLY A 1 163 ? 1.831 29.420 32.353 1.00 67.81 163 GLY A C 1
ATOM 1156 O O . GLY A 1 163 ? 0.631 29.320 32.591 1.00 67.81 163 GLY A O 1
ATOM 1157 N N . PRO A 1 164 ? 2.267 29.777 31.125 1.00 63.44 164 PRO A N 1
ATOM 1158 C CA . PRO A 1 164 ? 1.369 30.110 30.010 1.00 63.44 164 PRO A CA 1
ATOM 1159 C C . PRO A 1 164 ? 0.676 28.894 29.365 1.00 63.44 164 PRO A C 1
ATOM 1161 O O . PRO A 1 164 ? -0.160 29.077 28.482 1.00 63.44 164 PRO A O 1
ATOM 1164 N N . LEU A 1 165 ? 1.020 27.661 29.764 1.00 55.62 165 LEU A N 1
ATOM 1165 C CA . LEU A 1 165 ? 0.392 26.436 29.267 1.00 55.62 165 LEU A CA 1
ATOM 1166 C C . LEU A 1 165 ? -0.554 25.865 30.329 1.00 55.62 165 LEU A C 1
ATOM 1168 O O . LEU A 1 165 ? -0.134 25.427 31.403 1.00 55.62 165 LEU A O 1
ATOM 1172 N N . THR A 1 166 ? -1.841 25.836 29.993 1.00 60.66 166 THR A N 1
ATOM 1173 C CA . THR A 1 166 ? -2.870 25.115 30.745 1.00 60.66 166 THR A CA 1
ATOM 1174 C C . THR A 1 166 ? -2.993 23.710 30.164 1.00 60.66 166 THR A C 1
ATOM 1176 O O . THR A 1 166 ? -3.258 23.539 28.979 1.00 60.66 166 THR A O 1
ATOM 1179 N N . LEU A 1 167 ? -2.735 22.689 30.983 1.00 60.78 167 LEU A N 1
ATOM 1180 C CA . LEU A 1 167 ? -2.924 21.291 30.596 1.00 60.78 167 LEU A CA 1
ATOM 1181 C C . LEU A 1 167 ? -4.349 20.867 30.950 1.00 60.78 167 LEU A C 1
ATOM 1183 O O . LEU A 1 167 ? -4.702 20.836 32.131 1.00 60.78 167 LEU A O 1
ATOM 1187 N N . TYR A 1 168 ? -5.150 20.523 29.944 1.00 71.75 168 TYR A N 1
ATOM 1188 C CA . TYR A 1 168 ? -6.527 20.069 30.134 1.00 71.75 168 TYR A CA 1
ATOM 1189 C C . TYR A 1 168 ? -6.629 18.537 30.182 1.00 71.75 168 TYR A C 1
ATOM 1191 O O . TYR A 1 168 ? -6.049 17.842 29.342 1.00 71.75 168 TYR A O 1
ATOM 1199 N N . LEU A 1 169 ? -7.399 18.002 31.143 1.00 67.81 169 LEU A N 1
ATOM 1200 C CA . LEU A 1 169 ? -7.638 16.550 31.280 1.00 67.81 169 LEU A CA 1
ATOM 1201 C C . LEU A 1 169 ? -8.316 15.986 30.028 1.00 67.81 169 LEU A C 1
ATOM 1203 O O . LEU A 1 169 ? -7.907 14.962 29.485 1.00 67.81 169 LEU A O 1
ATOM 1207 N N . GLU A 1 170 ? -9.329 16.704 29.557 1.00 73.94 170 GLU A N 1
ATOM 1208 C CA . GLU A 1 170 ? -10.171 16.323 28.426 1.00 73.94 170 GLU A CA 1
ATOM 1209 C C . GLU A 1 170 ? -9.332 16.220 27.143 1.00 73.94 170 GLU A C 1
ATOM 1211 O O . GLU A 1 170 ? -9.412 15.232 26.412 1.00 73.94 170 GLU A O 1
ATOM 1216 N N . GLY A 1 171 ? -8.437 17.189 26.919 1.00 70.75 171 GLY A N 1
ATOM 1217 C CA . GLY A 1 171 ? -7.505 17.182 25.793 1.00 70.75 171 GLY A CA 1
ATOM 1218 C C . GLY A 1 171 ? -6.449 16.075 25.880 1.00 70.75 171 GLY A C 1
ATOM 1219 O O . GLY A 1 171 ? -6.091 15.492 24.856 1.00 70.75 171 GLY A O 1
ATOM 1220 N N . ALA A 1 172 ? -5.989 15.713 27.083 1.00 73.19 172 ALA A N 1
ATOM 1221 C CA . ALA A 1 172 ? -5.084 14.578 27.281 1.00 73.19 172 ALA A CA 1
ATOM 1222 C C . ALA A 1 172 ? -5.758 13.226 27.013 1.00 73.19 172 ALA A C 1
ATOM 1224 O O . ALA A 1 172 ? -5.171 12.370 26.347 1.00 73.19 172 ALA A O 1
ATOM 1225 N N . GLN A 1 173 ? -7.002 13.045 27.460 1.00 77.88 173 GLN A N 1
ATOM 1226 C CA . GLN A 1 173 ? -7.789 11.846 27.162 1.00 77.88 173 GLN A CA 1
ATOM 1227 C C . GLN A 1 173 ? -8.087 11.731 25.665 1.00 77.88 173 GLN A C 1
ATOM 1229 O O . GLN A 1 173 ? -7.855 10.674 25.078 1.00 77.88 173 GLN A O 1
ATOM 1234 N N . ALA A 1 174 ? -8.512 12.821 25.021 1.00 76.81 174 ALA A N 1
ATOM 1235 C CA . ALA A 1 174 ? -8.752 12.850 23.581 1.00 76.81 174 ALA A CA 1
ATOM 1236 C C . ALA A 1 174 ? -7.467 12.581 22.774 1.00 76.81 174 ALA A C 1
ATOM 1238 O O . ALA A 1 174 ? -7.478 11.804 21.817 1.00 76.81 174 ALA A O 1
ATOM 1239 N N . GLY A 1 175 ? -6.336 13.163 23.189 1.00 79.06 175 GLY A N 1
ATOM 1240 C CA . GLY A 1 175 ? -5.026 12.925 22.581 1.00 79.06 175 GLY A CA 1
ATOM 1241 C C . GLY A 1 175 ? -4.583 11.466 22.690 1.00 79.06 175 GLY A C 1
ATOM 1242 O O . GLY A 1 175 ? -4.150 10.876 21.697 1.00 79.06 175 GLY A O 1
ATOM 1243 N N . ALA A 1 176 ? -4.747 10.855 23.867 1.00 79.50 176 ALA A N 1
ATOM 1244 C CA . ALA A 1 176 ? -4.446 9.443 24.084 1.00 79.50 176 ALA A CA 1
ATOM 1245 C C . ALA A 1 176 ? -5.360 8.523 23.260 1.00 79.50 176 ALA A C 1
ATOM 1247 O O . ALA A 1 176 ? -4.880 7.557 22.667 1.00 79.50 176 ALA A O 1
ATOM 1248 N N . LEU A 1 177 ? -6.651 8.851 23.158 1.00 82.44 177 LEU A N 1
ATOM 1249 C CA . LEU A 1 177 ? -7.624 8.097 22.370 1.00 82.44 177 LEU A CA 1
ATOM 1250 C C . LEU A 1 177 ? -7.266 8.111 20.874 1.00 82.44 177 LEU A C 1
ATOM 1252 O O . LEU A 1 177 ? -7.167 7.058 20.241 1.00 82.44 177 LEU A O 1
ATOM 1256 N N . ILE A 1 178 ? -7.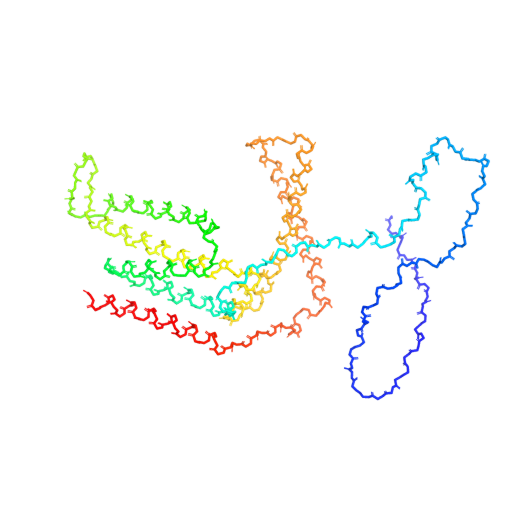009 9.292 20.303 1.00 83.69 178 ILE A N 1
ATOM 1257 C CA . ILE A 1 178 ? -6.659 9.441 18.882 1.00 83.69 178 ILE A CA 1
ATOM 1258 C C . ILE A 1 178 ? -5.292 8.816 18.590 1.00 83.69 178 ILE A C 1
ATOM 1260 O O . ILE A 1 178 ? -5.151 8.063 17.623 1.00 83.69 178 ILE A O 1
ATOM 1264 N N . GLY A 1 179 ? -4.294 9.081 19.438 1.00 83.44 179 GLY A N 1
ATOM 1265 C CA . GLY A 1 179 ? -2.956 8.506 19.306 1.00 83.44 179 GLY A CA 1
ATOM 1266 C C . GLY A 1 179 ? -2.973 6.978 19.387 1.00 83.44 179 GLY A C 1
ATOM 1267 O O . GLY A 1 179 ? -2.337 6.308 18.571 1.00 83.44 179 GLY A O 1
ATOM 1268 N N . GLY A 1 180 ? -3.757 6.420 20.313 1.00 82.06 180 GLY A N 1
ATOM 1269 C CA . GLY A 1 180 ? -3.956 4.982 20.468 1.00 82.06 180 GLY A CA 1
ATOM 1270 C C . GLY A 1 180 ? -4.635 4.341 19.256 1.00 82.06 180 GLY A C 1
ATOM 1271 O O . GLY A 1 180 ? -4.128 3.350 18.730 1.00 82.06 180 GLY A O 1
ATOM 1272 N N . ARG A 1 181 ? -5.723 4.937 18.743 1.00 86.38 181 ARG A N 1
ATOM 1273 C CA . ARG A 1 181 ? -6.404 4.472 17.517 1.00 86.38 181 ARG A CA 1
ATOM 1274 C C . ARG A 1 181 ? -5.453 4.460 16.323 1.00 86.38 181 ARG A C 1
ATOM 1276 O O . ARG A 1 181 ? -5.368 3.460 15.611 1.00 86.38 181 ARG A O 1
ATOM 1283 N N . LEU A 1 182 ? -4.707 5.549 16.125 1.00 86.56 182 LEU A N 1
ATOM 1284 C CA . LEU A 1 182 ? -3.725 5.662 15.050 1.00 86.56 182 LEU A CA 1
ATOM 1285 C C . LEU A 1 182 ? -2.670 4.554 15.153 1.00 86.56 182 LEU A C 1
ATOM 1287 O O . LEU A 1 182 ? -2.414 3.853 14.173 1.00 86.56 182 LEU A O 1
ATOM 1291 N N . LEU A 1 183 ? -2.081 4.367 16.337 1.00 85.44 183 LEU A N 1
ATOM 1292 C CA . LEU A 1 183 ? -1.086 3.322 16.570 1.00 85.44 183 LEU A CA 1
ATOM 1293 C C . LEU A 1 183 ? -1.652 1.925 16.321 1.00 85.44 183 LEU A C 1
ATOM 1295 O O . LEU A 1 183 ? -0.991 1.122 15.667 1.00 85.44 183 LEU A O 1
ATOM 1299 N N . ALA A 1 184 ? -2.869 1.643 16.782 1.00 85.00 184 ALA A N 1
ATOM 1300 C CA . ALA A 1 184 ? -3.511 0.347 16.606 1.00 85.00 184 ALA A CA 1
ATOM 1301 C C . ALA A 1 184 ? -3.802 0.034 15.131 1.00 85.00 184 ALA A C 1
ATOM 1303 O O . ALA A 1 184 ? -3.453 -1.046 14.653 1.00 85.00 184 ALA A O 1
ATOM 1304 N N . ILE A 1 185 ? -4.373 0.987 14.386 1.00 87.88 185 ILE A N 1
ATOM 1305 C CA . ILE A 1 185 ? -4.667 0.824 12.955 1.00 87.88 185 ILE A CA 1
ATOM 1306 C C . ILE A 1 185 ? -3.366 0.638 12.165 1.00 87.88 185 ILE A C 1
ATOM 1308 O O . ILE A 1 185 ? -3.272 -0.250 11.312 1.00 87.88 185 ILE A O 1
ATOM 1312 N N . VAL A 1 186 ? -2.328 1.428 12.459 1.00 88.31 186 VAL A N 1
ATOM 1313 C CA . VAL A 1 186 ? -1.027 1.288 11.792 1.00 88.31 186 VAL A CA 1
ATOM 1314 C C . VAL A 1 186 ? -0.364 -0.046 12.147 1.00 88.31 186 VAL A C 1
ATOM 1316 O O . VAL A 1 186 ? 0.123 -0.739 11.257 1.00 88.31 186 VAL A O 1
ATOM 1319 N N . ALA A 1 187 ? -0.360 -0.453 13.415 1.00 85.00 187 ALA A N 1
ATOM 1320 C CA . ALA A 1 187 ? 0.221 -1.727 13.832 1.00 85.00 187 ALA A CA 1
ATOM 1321 C C . ALA A 1 187 ? -0.491 -2.915 13.171 1.00 85.00 187 ALA A C 1
ATOM 1323 O O . ALA A 1 187 ? 0.170 -3.820 12.660 1.00 85.00 187 ALA A O 1
ATOM 1324 N N . LEU A 1 188 ? -1.824 -2.880 13.108 1.00 85.62 188 LEU A N 1
ATOM 1325 C CA . LEU A 1 188 ? -2.630 -3.908 12.462 1.00 85.62 188 LEU A CA 1
ATOM 1326 C C . LEU A 1 188 ? -2.366 -3.980 10.953 1.00 85.62 188 LEU A C 1
ATOM 1328 O O . LEU A 1 188 ? -2.109 -5.060 10.417 1.00 85.62 188 LEU A O 1
ATOM 1332 N N . THR A 1 189 ? -2.421 -2.836 10.266 1.00 87.56 189 THR A N 1
ATOM 1333 C CA . THR A 1 189 ? -2.178 -2.764 8.818 1.00 87.56 189 THR A CA 1
ATOM 1334 C C . THR A 1 189 ? -0.769 -3.245 8.485 1.00 87.56 189 THR A C 1
ATOM 1336 O O . THR A 1 189 ? -0.611 -4.093 7.612 1.00 87.56 189 THR A O 1
ATOM 1339 N N . LEU A 1 190 ? 0.261 -2.799 9.209 1.00 85.88 190 LEU A N 1
ATOM 1340 C CA . LEU A 1 190 ? 1.623 -3.285 8.991 1.00 85.88 190 LEU A CA 1
ATOM 1341 C C . LEU A 1 190 ? 1.753 -4.772 9.333 1.00 85.88 190 LEU A C 1
ATOM 1343 O O . LEU A 1 190 ? 2.344 -5.503 8.548 1.00 85.88 190 LEU A O 1
ATOM 1347 N N . GLY A 1 191 ? 1.195 -5.248 10.446 1.00 81.62 191 GLY A N 1
ATOM 1348 C CA . GLY A 1 191 ? 1.281 -6.653 10.857 1.00 81.62 191 GLY A CA 1
ATOM 1349 C C . GLY A 1 191 ? 0.678 -7.615 9.832 1.00 81.62 191 GLY A C 1
ATOM 1350 O O . GLY A 1 191 ? 1.323 -8.582 9.427 1.00 81.62 191 GLY A O 1
ATOM 1351 N N . LEU A 1 192 ? -0.531 -7.325 9.346 1.00 82.06 192 LEU A N 1
ATOM 1352 C CA . LEU A 1 192 ? -1.227 -8.207 8.404 1.00 82.06 192 LEU A CA 1
ATOM 1353 C C . LEU A 1 192 ? -0.721 -8.061 6.964 1.00 82.06 192 LEU A C 1
ATOM 1355 O O . LEU A 1 192 ? -0.605 -9.064 6.253 1.00 82.06 192 LEU A O 1
ATOM 1359 N N . LEU A 1 193 ? -0.418 -6.837 6.523 1.00 84.50 193 LEU A N 1
ATOM 1360 C CA . LEU A 1 193 ? -0.097 -6.550 5.123 1.00 84.50 193 LEU A CA 1
ATOM 1361 C C . LEU A 1 193 ? 1.400 -6.687 4.804 1.00 84.50 193 LEU A C 1
ATOM 1363 O O . LEU A 1 193 ? 1.730 -7.002 3.665 1.00 84.50 193 LEU A O 1
ATOM 1367 N N . SER A 1 194 ? 2.303 -6.535 5.784 1.00 82.50 194 SER A N 1
ATOM 1368 C CA . SER A 1 194 ? 3.760 -6.695 5.569 1.00 82.50 194 SER A CA 1
ATOM 1369 C C . SER A 1 194 ? 4.164 -8.098 5.123 1.00 82.50 194 SER A C 1
ATOM 1371 O O . SER A 1 194 ? 5.160 -8.265 4.424 1.00 82.50 194 SER A O 1
ATOM 1373 N N . THR A 1 195 ? 3.379 -9.108 5.492 1.00 80.19 195 THR A N 1
ATOM 1374 C CA . THR A 1 195 ? 3.648 -10.505 5.137 1.00 80.19 195 THR A CA 1
ATOM 1375 C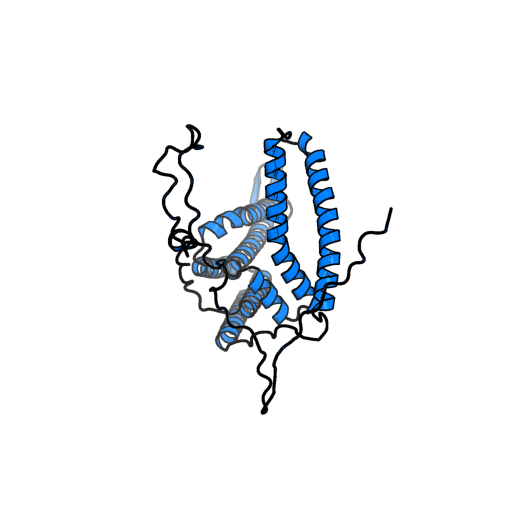 C . THR A 1 195 ? 3.256 -10.848 3.693 1.00 80.19 195 THR A C 1
ATOM 1377 O O . THR A 1 195 ? 3.557 -11.948 3.229 1.00 80.19 195 THR A O 1
ATOM 1380 N N . LEU A 1 196 ? 2.574 -9.941 2.978 1.00 81.94 196 LEU A N 1
ATOM 1381 C CA . LEU A 1 196 ? 2.152 -10.131 1.590 1.00 81.94 196 LEU A CA 1
ATOM 1382 C C . LEU A 1 196 ? 3.112 -9.420 0.623 1.00 81.94 196 LEU A C 1
ATOM 1384 O O . LEU A 1 196 ? 3.423 -8.245 0.822 1.00 81.94 196 LEU A O 1
ATOM 1388 N N . PRO A 1 197 ? 3.525 -10.068 -0.481 1.00 84.94 197 PRO A N 1
ATOM 1389 C CA . PRO A 1 197 ? 4.227 -9.365 -1.545 1.00 84.94 197 PRO A CA 1
ATOM 1390 C C . PRO A 1 197 ? 3.280 -8.374 -2.237 1.00 84.94 197 PRO A C 1
ATOM 1392 O O . PRO A 1 197 ? 2.090 -8.644 -2.422 1.00 84.94 197 PRO A O 1
ATOM 1395 N N . VAL A 1 198 ? 3.823 -7.242 -2.687 1.00 86.62 198 VAL A N 1
ATOM 1396 C CA . VAL A 1 198 ? 3.038 -6.129 -3.254 1.00 86.62 198 VAL A CA 1
ATOM 1397 C C . VAL A 1 198 ? 2.205 -6.558 -4.473 1.00 86.62 198 VAL A C 1
ATOM 1399 O O . VAL A 1 198 ? 1.062 -6.135 -4.626 1.00 86.62 198 VAL A O 1
ATOM 1402 N N . PHE A 1 199 ? 2.712 -7.483 -5.295 1.00 86.00 199 PHE A N 1
ATOM 1403 C CA . PHE A 1 199 ? 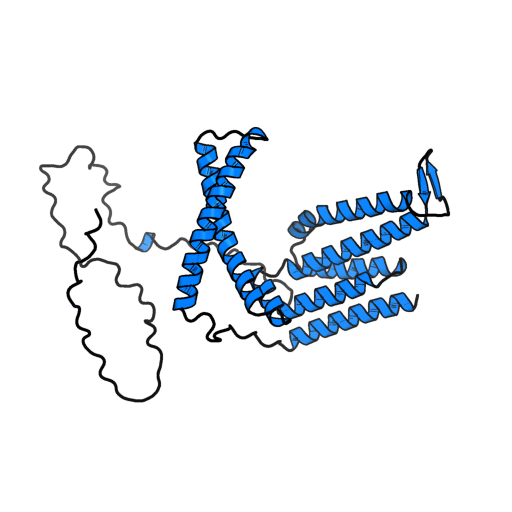1.961 -8.057 -6.419 1.00 86.00 199 PHE A CA 1
ATOM 1404 C C . PHE A 1 199 ? 0.677 -8.780 -5.981 1.00 86.00 199 PHE A C 1
ATOM 1406 O O . PHE A 1 199 ? -0.365 -8.639 -6.622 1.00 86.00 199 PHE A O 1
ATOM 1413 N N . GLN A 1 200 ? 0.722 -9.524 -4.868 1.00 86.12 200 GLN A N 1
ATOM 1414 C CA . GLN A 1 200 ? -0.466 -10.193 -4.329 1.00 86.12 200 GLN A CA 1
ATOM 1415 C C . GLN A 1 200 ? -1.459 -9.190 -3.743 1.00 86.12 200 GLN A C 1
ATOM 1417 O O . GLN A 1 200 ? -2.662 -9.431 -3.809 1.00 86.12 200 GLN A O 1
ATOM 1422 N N . LEU A 1 201 ? -0.984 -8.055 -3.225 1.00 88.25 201 LEU A N 1
ATOM 1423 C CA . LEU A 1 201 ? -1.851 -6.980 -2.750 1.00 88.25 201 LEU A CA 1
ATOM 1424 C C . LEU A 1 201 ? -2.689 -6.394 -3.894 1.00 88.25 201 LEU A C 1
ATOM 1426 O O . LEU A 1 201 ? -3.909 -6.303 -3.775 1.00 88.25 201 LEU A O 1
ATOM 1430 N N . VAL A 1 202 ? -2.058 -6.086 -5.032 1.00 88.56 202 VAL A N 1
ATOM 1431 C CA . VAL A 1 202 ? -2.752 -5.588 -6.235 1.00 88.56 202 VAL A CA 1
ATOM 1432 C C . VAL A 1 202 ? -3.712 -6.637 -6.804 1.00 88.56 202 VAL A C 1
ATOM 1434 O O . VAL A 1 202 ? -4.846 -6.313 -7.155 1.00 88.56 202 VAL A O 1
ATOM 1437 N N . ALA A 1 203 ? -3.318 -7.914 -6.833 1.00 84.31 203 ALA A N 1
ATOM 1438 C CA . ALA A 1 203 ? -4.216 -9.007 -7.221 1.00 84.31 203 ALA A CA 1
ATOM 1439 C C . ALA A 1 203 ? -5.400 -9.182 -6.244 1.00 84.31 203 ALA A C 1
ATOM 1441 O O . ALA A 1 203 ? -6.502 -9.585 -6.641 1.00 84.31 203 ALA A O 1
ATOM 1442 N N . GLY A 1 204 ? -5.177 -8.858 -4.968 1.00 85.75 204 GLY A N 1
ATOM 1443 C CA . GLY A 1 204 ? -6.200 -8.757 -3.939 1.00 85.75 204 GLY A CA 1
ATOM 1444 C C . GLY A 1 204 ? -7.211 -7.660 -4.263 1.00 85.75 204 GLY A C 1
ATOM 1445 O O . GLY A 1 204 ? -8.400 -7.939 -4.395 1.00 85.75 204 GLY A O 1
ATOM 1446 N N . LEU A 1 205 ? -6.721 -6.443 -4.502 1.00 87.12 205 LEU A N 1
ATOM 1447 C CA . LEU A 1 205 ? -7.533 -5.288 -4.893 1.00 87.12 205 LEU A CA 1
ATOM 1448 C C . LEU A 1 205 ? -8.340 -5.546 -6.175 1.00 87.12 205 LEU A C 1
ATOM 1450 O O . LEU A 1 205 ? -9.527 -5.240 -6.225 1.00 87.12 205 LEU A O 1
ATOM 1454 N N . ARG A 1 206 ? -7.749 -6.206 -7.180 1.00 86.94 206 ARG A N 1
ATOM 1455 C CA . ARG A 1 206 ? -8.463 -6.617 -8.404 1.00 86.94 206 ARG A CA 1
ATOM 1456 C C . ARG A 1 206 ? -9.673 -7.507 -8.112 1.00 86.94 206 ARG A C 1
ATOM 1458 O O . ARG A 1 206 ? -10.686 -7.408 -8.789 1.00 86.94 206 ARG A O 1
ATOM 1465 N N . GLY A 1 207 ? -9.583 -8.380 -7.110 1.00 82.12 207 GLY A N 1
ATOM 1466 C CA . GLY A 1 207 ? -10.707 -9.228 -6.711 1.00 82.12 207 GLY A CA 1
ATOM 1467 C C . GLY A 1 207 ? -11.777 -8.542 -5.873 1.00 82.12 207 GLY A C 1
ATOM 1468 O O . GLY A 1 207 ? -12.854 -9.103 -5.729 1.00 82.12 207 GLY A O 1
ATOM 1469 N N . LEU A 1 208 ? -11.485 -7.362 -5.327 1.00 83.56 208 LEU A N 1
ATOM 1470 C CA . LEU A 1 208 ? -12.423 -6.540 -4.559 1.00 83.56 208 LEU A CA 1
ATOM 1471 C C . LEU A 1 208 ? -13.318 -5.662 -5.447 1.00 83.56 208 LEU A C 1
ATOM 1473 O O . LEU A 1 208 ? -14.161 -4.942 -4.927 1.00 83.56 208 LEU A O 1
ATOM 1477 N N . GLY A 1 209 ? -13.152 -5.724 -6.771 1.00 82.88 209 GLY A N 1
ATOM 1478 C CA . GLY A 1 209 ? -13.938 -4.939 -7.728 1.00 82.88 209 GLY A CA 1
ATOM 1479 C C . GLY A 1 209 ? -13.183 -3.765 -8.353 1.00 82.88 209 GLY A C 1
ATOM 1480 O O . GLY A 1 209 ? -13.796 -2.941 -9.026 1.00 82.88 209 GLY A O 1
ATOM 1481 N N . LEU A 1 210 ? -11.859 -3.677 -8.172 1.00 86.19 210 LEU A N 1
ATOM 1482 C CA . LEU A 1 210 ? -11.049 -2.671 -8.860 1.00 86.19 210 LEU A CA 1
ATOM 1483 C C . LEU A 1 210 ? -11.105 -2.908 -10.387 1.00 86.19 210 LEU A C 1
ATOM 1485 O O . LEU A 1 210 ? -10.890 -4.050 -10.815 1.00 86.19 210 LEU A O 1
ATOM 1489 N N . PRO A 1 211 ? -11.359 -1.875 -11.221 1.00 88.75 211 PRO A N 1
ATOM 1490 C CA . PRO A 1 211 ? -11.444 -2.046 -12.667 1.00 88.75 211 PRO A CA 1
ATOM 1491 C C . PRO A 1 211 ? -10.189 -2.728 -13.229 1.00 88.75 211 PRO A C 1
ATOM 1493 O O . PRO A 1 211 ? -9.075 -2.387 -12.814 1.00 88.75 211 PRO A O 1
ATOM 1496 N N . PRO A 1 212 ? -10.327 -3.659 -14.193 1.00 84.88 212 PRO A N 1
ATOM 1497 C CA . PRO A 1 212 ? -9.198 -4.434 -14.707 1.00 84.88 212 PRO A CA 1
ATOM 1498 C C . PRO A 1 212 ? -8.098 -3.534 -15.282 1.00 84.88 212 PRO A C 1
ATOM 1500 O O . PRO A 1 212 ? -6.924 -3.816 -15.070 1.00 84.88 212 PRO A O 1
ATOM 1503 N N . LEU A 1 213 ? -8.476 -2.405 -15.895 1.00 88.12 213 LEU A N 1
ATOM 1504 C CA . LEU A 1 213 ? -7.549 -1.387 -16.389 1.00 88.12 213 LEU A CA 1
ATOM 1505 C C . LEU A 1 213 ? -6.641 -0.840 -15.275 1.00 88.12 213 LEU A C 1
ATOM 1507 O O . LEU A 1 213 ? -5.429 -0.771 -15.442 1.00 88.12 213 LEU A O 1
ATOM 1511 N N . MET A 1 214 ? -7.211 -0.489 -14.118 1.00 90.44 214 MET A N 1
ATOM 1512 C CA . MET A 1 214 ? -6.449 0.063 -12.992 1.00 90.44 214 MET A CA 1
ATOM 1513 C C . MET A 1 214 ? -5.526 -0.987 -12.369 1.00 90.44 214 MET A C 1
ATOM 1515 O O . MET A 1 214 ? -4.394 -0.679 -11.997 1.00 90.44 214 MET A O 1
ATOM 1519 N N . ALA A 1 215 ? -5.977 -2.242 -12.298 1.00 88.44 215 ALA A N 1
ATOM 1520 C CA . ALA A 1 215 ? -5.157 -3.341 -11.802 1.00 88.44 215 ALA A CA 1
ATOM 1521 C C . ALA A 1 215 ? -3.982 -3.651 -12.744 1.00 88.44 215 ALA A C 1
ATOM 1523 O O . ALA A 1 215 ? -2.865 -3.869 -12.276 1.00 88.44 215 ALA A O 1
ATOM 1524 N N . ASP A 1 216 ? -4.214 -3.641 -14.058 1.00 88.56 216 ASP A N 1
ATOM 1525 C CA . ASP A 1 216 ? -3.170 -3.869 -15.058 1.00 88.56 216 ASP A CA 1
ATOM 1526 C C . ASP A 1 216 ? -2.129 -2.741 -15.036 1.00 88.56 216 ASP A C 1
ATOM 1528 O O . ASP A 1 216 ? -0.930 -3.023 -15.014 1.00 88.56 216 ASP A O 1
ATOM 1532 N N . LEU A 1 217 ? -2.566 -1.477 -14.941 1.00 91.44 217 LEU A N 1
ATOM 1533 C CA . LEU A 1 217 ? -1.667 -0.334 -14.761 1.00 91.44 217 LEU A CA 1
ATOM 1534 C C . LEU A 1 217 ? -0.821 -0.482 -13.489 1.00 91.44 217 LEU A C 1
ATOM 1536 O O . LEU A 1 217 ? 0.388 -0.273 -13.538 1.00 91.44 217 LEU A O 1
ATOM 1540 N N . ALA A 1 218 ? -1.416 -0.900 -12.370 1.00 92.06 218 ALA A N 1
ATOM 1541 C CA . ALA A 1 218 ? -0.689 -1.124 -11.122 1.00 92.06 218 ALA A CA 1
ATOM 1542 C C . ALA A 1 218 ? 0.333 -2.277 -11.215 1.00 92.06 218 ALA A C 1
ATOM 1544 O O . ALA A 1 218 ? 1.439 -2.177 -10.693 1.00 92.06 218 ALA A O 1
ATOM 1545 N N . LEU A 1 219 ? 0.009 -3.379 -11.896 1.00 89.62 219 LEU A N 1
ATOM 1546 C CA . LEU A 1 219 ? 0.966 -4.474 -12.104 1.00 89.62 219 LEU A CA 1
ATOM 1547 C C . LEU A 1 219 ? 2.119 -4.053 -13.021 1.00 89.62 219 LEU A C 1
ATOM 1549 O O . LEU A 1 219 ? 3.273 -4.417 -12.782 1.00 89.62 219 LEU A O 1
ATOM 1553 N N . LEU A 1 220 ? 1.810 -3.266 -14.052 1.00 90.62 220 LEU A N 1
ATOM 1554 C CA . LEU A 1 220 ? 2.799 -2.703 -14.954 1.00 90.62 220 LEU A CA 1
ATOM 1555 C C . LEU A 1 220 ? 3.757 -1.773 -14.199 1.00 90.62 220 LEU A C 1
ATOM 1557 O O . LEU A 1 220 ? 4.972 -1.926 -14.309 1.00 90.62 220 LEU A O 1
ATOM 1561 N N . THR A 1 221 ? 3.229 -0.850 -13.390 1.00 92.94 221 THR A N 1
ATOM 1562 C CA . THR A 1 221 ? 4.059 0.067 -12.599 1.00 92.94 221 THR A CA 1
ATOM 1563 C C . THR A 1 221 ? 4.956 -0.689 -11.632 1.00 92.94 221 THR A C 1
ATOM 1565 O O . THR A 1 221 ? 6.135 -0.363 -11.570 1.00 92.94 221 THR A O 1
ATOM 1568 N N . LEU A 1 222 ? 4.468 -1.738 -10.960 1.00 92.38 222 LEU A N 1
ATOM 1569 C CA . LEU A 1 222 ? 5.301 -2.574 -10.086 1.00 92.38 222 LEU A CA 1
ATOM 1570 C C . LEU A 1 222 ? 6.452 -3.243 -10.843 1.00 92.38 222 LEU A C 1
ATOM 1572 O O . LEU A 1 222 ? 7.590 -3.188 -10.388 1.00 92.38 222 LEU A O 1
ATOM 1576 N N . ARG A 1 223 ? 6.187 -3.813 -12.024 1.00 90.25 223 ARG A N 1
ATOM 1577 C CA . ARG A 1 223 ? 7.234 -4.428 -12.856 1.00 90.25 223 ARG A CA 1
ATOM 1578 C C . ARG A 1 223 ? 8.284 -3.413 -13.314 1.00 90.25 223 ARG A C 1
ATOM 1580 O O . ARG A 1 223 ? 9.471 -3.726 -13.345 1.00 90.25 223 ARG A O 1
ATOM 1587 N N . TYR A 1 224 ? 7.860 -2.216 -13.717 1.00 91.69 224 TYR A N 1
ATOM 1588 C CA . TYR A 1 224 ? 8.788 -1.189 -14.196 1.00 91.69 224 TYR A CA 1
ATOM 1589 C C . TYR A 1 224 ? 9.464 -0.409 -13.077 1.00 91.69 224 TYR A C 1
ATOM 1591 O O . TYR A 1 224 ? 10.518 0.171 -13.325 1.00 91.69 224 TYR A O 1
ATOM 1599 N N . LEU A 1 225 ? 8.913 -0.400 -11.864 1.00 93.50 225 LEU A N 1
ATOM 1600 C CA . LEU A 1 225 ? 9.525 0.265 -10.721 1.00 93.50 225 LEU A CA 1
ATOM 1601 C C . LEU A 1 225 ? 10.909 -0.318 -10.430 1.00 93.50 225 LEU A C 1
ATOM 1603 O O . LEU A 1 225 ? 11.856 0.444 -10.236 1.00 93.50 225 LEU A O 1
ATOM 1607 N N . ASP A 1 226 ? 11.044 -1.643 -10.497 1.00 90.88 226 ASP A N 1
ATOM 1608 C CA . ASP A 1 226 ? 12.324 -2.331 -10.315 1.00 90.88 226 ASP A CA 1
ATOM 1609 C C . ASP A 1 226 ? 13.332 -1.917 -11.397 1.00 90.88 226 ASP A C 1
ATOM 1611 O O . ASP A 1 226 ? 14.454 -1.506 -11.091 1.00 90.88 226 ASP A O 1
ATOM 1615 N N . GLU A 1 227 ? 12.912 -1.900 -12.663 1.00 92.50 227 GLU A N 1
ATOM 1616 C CA . GLU A 1 227 ? 13.758 -1.474 -13.784 1.00 92.50 227 GLU A CA 1
ATOM 1617 C C . GLU A 1 227 ? 14.174 0.004 -13.669 1.00 92.50 227 GLU A C 1
ATOM 1619 O O . GLU A 1 227 ? 15.348 0.345 -13.835 1.00 92.50 227 GLU A O 1
ATOM 1624 N N . VAL A 1 228 ? 13.238 0.898 -13.342 1.00 91.38 228 VAL A N 1
ATOM 1625 C CA . VAL A 1 228 ? 13.513 2.329 -13.146 1.00 91.38 228 VAL A CA 1
ATOM 1626 C C . VAL A 1 228 ? 14.447 2.534 -11.955 1.00 91.38 228 VAL A C 1
ATOM 1628 O O . VAL A 1 228 ? 15.379 3.336 -12.038 1.00 91.38 228 VAL A O 1
ATOM 1631 N N . SER A 1 229 ? 14.274 1.777 -10.870 1.00 92.94 229 SER A N 1
ATOM 1632 C CA . SER A 1 229 ? 15.167 1.837 -9.713 1.00 92.94 229 SER A CA 1
ATOM 1633 C C . SER A 1 229 ? 16.600 1.436 -10.082 1.00 92.94 229 SER A C 1
ATOM 1635 O O . SER A 1 229 ? 17.547 2.130 -9.703 1.00 92.94 229 SER A O 1
ATOM 1637 N N . ALA A 1 230 ? 16.768 0.398 -10.909 1.00 93.62 230 ALA A N 1
ATOM 1638 C CA . ALA A 1 230 ? 18.067 -0.057 -11.389 1.00 93.62 230 ALA A CA 1
ATOM 1639 C C . ALA A 1 230 ? 18.722 0.963 -12.332 1.00 93.62 230 ALA A C 1
ATOM 1641 O O . ALA A 1 230 ? 19.938 1.160 -12.290 1.00 93.62 230 ALA A O 1
ATOM 1642 N N . GLN A 1 231 ? 17.939 1.638 -13.176 1.00 93.19 231 GLN A N 1
ATOM 1643 C CA . GLN A 1 231 ? 18.432 2.722 -14.029 1.00 93.19 231 GLN A CA 1
ATOM 1644 C C . GLN A 1 231 ? 18.866 3.939 -13.215 1.00 93.19 231 GLN A C 1
ATOM 1646 O O . GLN A 1 231 ? 19.938 4.493 -13.459 1.00 93.19 231 GLN A O 1
ATOM 1651 N N . LEU A 1 232 ? 18.064 4.339 -12.225 1.00 92.12 232 LEU A N 1
ATOM 1652 C CA . LEU A 1 232 ? 18.386 5.446 -11.328 1.00 92.12 232 LEU A CA 1
ATOM 1653 C C . LEU A 1 232 ? 19.612 5.132 -10.477 1.00 92.12 232 LEU A C 1
ATOM 1655 O O . LEU A 1 232 ? 20.449 6.012 -10.282 1.00 92.12 232 LEU A O 1
ATOM 1659 N N . ALA A 1 233 ? 19.752 3.891 -10.008 1.00 93.56 233 ALA A N 1
ATOM 1660 C CA . ALA A 1 233 ? 20.971 3.430 -9.371 1.00 93.56 233 ALA A CA 1
ATOM 1661 C C . ALA A 1 233 ? 22.146 3.617 -10.339 1.00 93.56 233 ALA A C 1
ATOM 1663 O O . ALA A 1 233 ? 23.010 4.447 -10.067 1.00 93.56 233 ALA A O 1
ATOM 1664 N N . ARG A 1 234 ? 22.143 2.968 -11.512 1.00 93.75 234 ARG A N 1
ATOM 1665 C CA . ARG A 1 234 ? 23.220 3.077 -12.519 1.00 93.75 234 ARG A CA 1
ATOM 1666 C C . ARG A 1 234 ? 23.593 4.522 -12.866 1.00 93.75 234 ARG A C 1
ATOM 1668 O O . ARG A 1 234 ? 24.773 4.854 -12.948 1.00 93.75 234 ARG A O 1
ATOM 1675 N N . ALA A 1 235 ? 22.615 5.412 -12.984 1.00 91.25 235 ALA A N 1
ATOM 1676 C CA . ALA A 1 235 ? 22.879 6.821 -13.245 1.00 91.25 235 ALA A CA 1
ATOM 1677 C C . ALA A 1 235 ? 23.544 7.542 -12.052 1.00 91.25 235 ALA A C 1
ATOM 1679 O O . ALA A 1 235 ? 24.475 8.327 -12.235 1.00 91.25 235 ALA A O 1
ATOM 1680 N N . ARG A 1 236 ? 23.123 7.242 -10.813 1.00 90.50 236 ARG A N 1
ATOM 1681 C CA . ARG A 1 236 ? 23.761 7.756 -9.585 1.00 90.50 236 ARG A CA 1
ATOM 1682 C C . ARG A 1 236 ? 25.202 7.260 -9.446 1.00 90.50 236 ARG A C 1
ATOM 1684 O O . ARG A 1 236 ? 26.055 8.025 -9.006 1.00 90.50 236 ARG A O 1
ATOM 1691 N N . LEU A 1 237 ? 25.466 6.007 -9.819 1.00 92.25 237 LEU A N 1
ATOM 1692 C CA . LEU A 1 237 ? 26.798 5.392 -9.838 1.00 92.25 237 LEU A CA 1
ATOM 1693 C C . LEU A 1 237 ? 27.719 6.150 -10.799 1.00 92.25 237 LEU A C 1
ATOM 1695 O O . LEU A 1 237 ? 28.754 6.665 -10.384 1.00 92.25 237 LEU A O 1
ATOM 1699 N N . ALA A 1 238 ? 27.307 6.277 -12.064 1.00 91.75 238 ALA A N 1
ATOM 1700 C CA . ALA A 1 238 ? 28.074 6.969 -13.096 1.00 91.75 238 ALA A CA 1
ATOM 1701 C C . ALA A 1 238 ? 28.374 8.423 -12.705 1.00 91.75 238 ALA A C 1
ATOM 1703 O O . ALA A 1 238 ? 29.488 8.907 -12.889 1.00 91.75 238 ALA A O 1
ATOM 1704 N N . ARG A 1 239 ? 27.402 9.109 -12.091 1.00 88.94 239 ARG A N 1
ATOM 1705 C CA . ARG A 1 239 ? 27.593 10.467 -11.571 1.00 88.94 239 ARG A CA 1
ATOM 1706 C C . ARG A 1 239 ? 28.658 10.535 -10.475 1.00 88.94 239 ARG A C 1
ATOM 1708 O O . ARG A 1 239 ? 29.453 11.468 -10.465 1.00 88.94 239 ARG A O 1
ATOM 1715 N N . ARG A 1 240 ? 28.686 9.562 -9.557 1.00 89.69 240 ARG A N 1
ATOM 1716 C CA . ARG A 1 240 ? 29.712 9.494 -8.503 1.00 89.69 240 ARG A CA 1
ATOM 1717 C C . ARG A 1 240 ? 31.106 9.277 -9.091 1.00 89.69 240 ARG A C 1
ATOM 1719 O O . ARG A 1 240 ? 32.039 9.919 -8.629 1.00 89.69 240 ARG A O 1
ATOM 1726 N N . LEU A 1 241 ? 31.227 8.440 -10.123 1.00 92.94 241 LEU A N 1
ATOM 1727 C CA . LEU A 1 241 ? 32.500 8.184 -10.808 1.00 92.94 241 LEU A CA 1
ATOM 1728 C C . LEU A 1 241 ? 33.028 9.414 -11.562 1.00 92.94 241 LEU A C 1
ATOM 1730 O O . LEU A 1 241 ? 34.231 9.619 -11.626 1.00 92.94 241 LEU A O 1
ATOM 1734 N N . ARG A 1 242 ? 32.139 10.272 -12.074 1.00 90.56 242 ARG A N 1
ATOM 1735 C CA . ARG A 1 242 ? 32.499 11.534 -12.747 1.00 90.56 242 ARG A CA 1
ATOM 1736 C C . ARG A 1 242 ? 32.807 12.696 -11.787 1.00 90.56 242 ARG A C 1
ATOM 1738 O O . ARG A 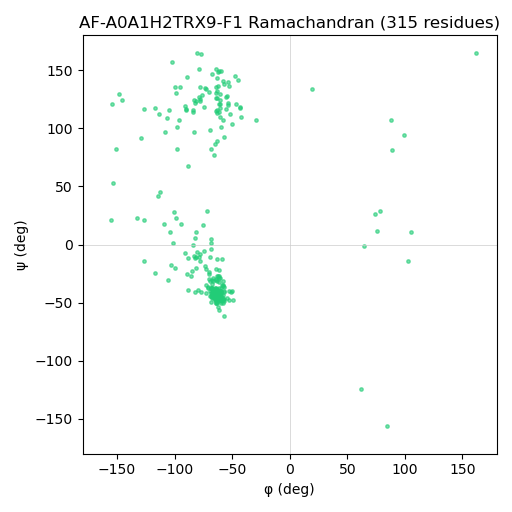1 242 ? 32.872 13.835 -12.231 1.00 90.56 242 ARG A O 1
ATOM 1745 N N . GLY A 1 243 ? 32.939 12.445 -10.481 1.00 87.88 243 GLY A N 1
ATOM 1746 C CA . GLY A 1 243 ? 33.217 13.496 -9.492 1.00 87.88 243 GLY A CA 1
ATOM 1747 C C . GLY A 1 243 ? 32.021 14.406 -9.174 1.00 87.88 243 GLY A C 1
ATOM 1748 O O . GLY A 1 243 ? 32.207 15.558 -8.795 1.00 87.88 243 GLY A O 1
ATOM 1749 N N . GLY A 1 244 ? 30.786 13.914 -9.334 1.00 83.25 244 GLY A N 1
ATOM 1750 C CA . GLY A 1 244 ? 29.574 14.719 -9.158 1.00 83.25 244 GLY A CA 1
ATOM 1751 C C . GLY A 1 244 ? 29.443 15.380 -7.778 1.00 83.25 244 GLY A C 1
ATOM 1752 O O . GLY A 1 244 ? 29.670 14.756 -6.736 1.00 83.25 244 GLY A O 1
ATOM 1753 N N . VAL A 1 245 ? 29.004 16.642 -7.776 1.00 84.38 245 VAL A N 1
ATOM 1754 C CA . VAL A 1 245 ? 28.850 17.470 -6.569 1.00 84.38 245 VAL A CA 1
ATOM 1755 C C . VAL A 1 245 ? 27.804 16.906 -5.599 1.00 84.38 245 VAL A C 1
ATOM 1757 O O . VAL A 1 245 ? 26.766 16.375 -5.997 1.00 84.38 245 VAL A O 1
ATOM 1760 N N . ARG A 1 246 ? 28.053 17.021 -4.291 1.00 85.31 246 ARG A N 1
ATOM 1761 C CA . ARG A 1 246 ? 27.121 16.595 -3.231 1.00 85.31 246 ARG A CA 1
ATOM 1762 C C . ARG A 1 246 ? 26.388 17.794 -2.620 1.00 85.31 246 ARG A C 1
ATOM 1764 O O . ARG A 1 246 ? 26.876 18.919 -2.661 1.00 85.31 246 ARG A O 1
ATOM 1771 N N . GLY A 1 247 ? 25.225 17.538 -2.022 1.00 85.81 247 GLY A N 1
ATOM 1772 C CA . GLY A 1 247 ? 24.424 18.547 -1.319 1.00 85.81 247 GLY A CA 1
ATOM 1773 C C . GLY A 1 247 ? 23.510 19.356 -2.240 1.00 85.81 247 GLY A C 1
ATOM 1774 O O . GLY A 1 247 ? 23.144 18.906 -3.318 1.00 85.81 247 GLY A O 1
ATOM 1775 N N . TRP A 1 248 ? 23.141 20.564 -1.821 1.00 85.62 248 TRP A N 1
ATOM 1776 C CA . TRP A 1 248 ? 22.179 21.429 -2.520 1.00 85.62 248 TRP A CA 1
ATOM 1777 C C . TRP A 1 248 ? 22.622 21.812 -3.942 1.00 85.62 248 TRP A C 1
ATOM 1779 O O . TRP A 1 248 ? 21.797 21.961 -4.836 1.00 85.62 248 TRP A O 1
ATOM 1789 N N . ARG A 1 249 ? 23.937 21.870 -4.190 1.00 85.88 249 ARG A N 1
ATOM 1790 C CA . ARG A 1 249 ? 24.524 22.140 -5.517 1.00 85.88 249 ARG A CA 1
ATOM 1791 C C . ARG A 1 249 ? 24.323 20.992 -6.519 1.00 85.88 249 ARG A C 1
ATOM 1793 O O . ARG A 1 249 ? 24.575 21.167 -7.701 1.00 85.88 249 ARG A O 1
ATOM 1800 N N . ALA A 1 250 ? 23.855 19.830 -6.056 1.00 88.31 250 ALA A N 1
ATOM 1801 C CA . ALA A 1 250 ? 23.523 18.665 -6.873 1.00 88.31 250 ALA A CA 1
ATOM 1802 C C . ALA A 1 250 ? 22.136 18.729 -7.528 1.00 88.31 250 ALA A C 1
ATOM 1804 O O . ALA A 1 250 ? 21.822 17.867 -8.349 1.00 88.31 250 ALA A O 1
ATOM 1805 N N . LEU A 1 251 ? 21.286 19.687 -7.138 1.00 90.81 251 LEU A N 1
ATOM 1806 C CA . LEU A 1 251 ? 19.932 19.839 -7.678 1.00 90.81 251 LEU A CA 1
ATOM 1807 C C . LEU A 1 251 ? 19.859 19.833 -9.217 1.00 90.81 251 LEU A C 1
ATOM 1809 O O . LEU A 1 251 ? 19.038 19.072 -9.732 1.00 90.81 251 LEU A O 1
ATOM 1813 N N . PRO A 1 252 ? 20.689 20.595 -9.965 1.00 90.38 252 PRO A N 1
ATOM 1814 C CA . PRO A 1 252 ? 20.619 20.597 -11.428 1.00 90.38 252 PRO A CA 1
ATOM 1815 C C . PRO A 1 252 ? 20.931 19.222 -12.029 1.00 90.38 252 PRO A C 1
ATOM 1817 O O . PRO A 1 252 ? 20.221 18.765 -12.922 1.00 90.38 252 PRO A O 1
ATOM 1820 N N . ASP A 1 253 ? 21.915 18.501 -11.487 1.00 89.12 253 ASP A N 1
ATOM 1821 C CA . ASP A 1 253 ? 22.228 17.143 -11.940 1.00 89.12 253 ASP A CA 1
ATOM 1822 C C . ASP A 1 253 ? 21.062 16.182 -11.677 1.00 89.12 253 ASP A C 1
ATOM 1824 O O . ASP A 1 253 ? 20.746 15.328 -12.503 1.00 89.12 253 ASP A O 1
ATOM 1828 N N . HIS A 1 254 ? 20.408 16.302 -10.517 1.00 90.31 254 HIS A N 1
ATOM 1829 C CA . HIS A 1 254 ? 19.227 15.502 -10.202 1.00 90.31 254 HIS A CA 1
ATOM 1830 C C . HIS A 1 254 ? 18.063 15.817 -11.144 1.00 90.31 254 HIS A C 1
ATOM 1832 O O . HIS A 1 254 ? 17.403 14.885 -11.606 1.00 90.31 254 HIS A O 1
ATOM 1838 N N . ALA A 1 255 ? 17.854 17.091 -11.481 1.00 92.19 255 ALA A N 1
ATOM 1839 C CA . ALA A 1 255 ? 16.861 17.506 -12.464 1.00 92.19 255 ALA A CA 1
ATOM 1840 C C . ALA A 1 255 ? 17.163 16.913 -13.850 1.00 92.19 255 ALA A C 1
ATOM 1842 O O . ALA A 1 255 ? 16.262 16.365 -14.479 1.00 92.19 255 ALA A O 1
ATOM 1843 N N . LEU A 1 256 ? 18.427 16.912 -14.289 1.00 91.75 256 LEU A N 1
ATOM 1844 C CA . LEU A 1 256 ? 18.834 16.310 -15.564 1.00 91.75 256 LEU A CA 1
ATOM 1845 C C . LEU A 1 256 ? 18.613 14.787 -15.586 1.00 91.75 256 LEU A C 1
ATOM 1847 O O . LEU A 1 256 ? 18.138 14.224 -16.576 1.00 91.75 256 LEU A O 1
ATOM 1851 N N . LEU A 1 257 ? 18.918 14.101 -14.483 1.00 92.44 257 LEU A N 1
ATOM 1852 C CA . LEU A 1 257 ? 18.650 12.668 -14.342 1.00 92.44 257 LEU A CA 1
ATOM 1853 C C . LEU A 1 257 ? 17.151 12.352 -14.416 1.00 92.44 257 LEU A C 1
ATOM 1855 O O . LEU A 1 257 ? 16.765 11.378 -15.061 1.00 92.44 257 LEU A O 1
ATOM 1859 N N . LEU A 1 258 ? 16.310 13.175 -13.787 1.00 93.12 258 LEU A N 1
ATOM 1860 C CA . LEU A 1 258 ? 14.857 13.029 -13.853 1.00 93.12 258 LEU A CA 1
ATOM 1861 C C . LEU A 1 258 ? 14.322 13.342 -15.254 1.00 93.12 258 LEU A C 1
ATOM 1863 O O . LEU A 1 258 ? 13.539 12.556 -15.778 1.00 93.12 258 LEU A O 1
ATOM 1867 N N . ALA A 1 259 ? 14.794 14.416 -15.890 1.00 95.06 259 ALA A N 1
ATOM 1868 C CA . ALA A 1 259 ? 14.392 14.804 -17.241 1.00 95.06 259 ALA A CA 1
ATOM 1869 C C . ALA A 1 259 ? 14.712 13.700 -18.262 1.00 95.06 259 ALA A C 1
ATOM 1871 O O . ALA A 1 259 ? 13.834 13.232 -18.986 1.00 95.06 259 ALA A O 1
ATOM 1872 N N . THR A 1 260 ? 15.951 13.201 -18.261 1.00 93.75 260 THR A N 1
ATOM 1873 C CA . THR A 1 260 ? 16.354 12.090 -19.142 1.00 93.75 260 THR A CA 1
ATOM 1874 C C . THR A 1 260 ? 15.657 10.774 -18.790 1.00 93.75 260 THR A C 1
ATOM 1876 O O . THR A 1 260 ? 15.471 9.923 -19.662 1.00 93.75 260 THR A O 1
ATOM 1879 N N . GLY A 1 261 ? 15.289 10.566 -17.524 1.00 93.00 261 GLY A N 1
ATOM 1880 C CA . GLY A 1 261 ? 14.477 9.430 -17.092 1.00 93.00 261 GLY A CA 1
ATOM 1881 C C . GLY A 1 261 ? 13.060 9.493 -17.657 1.00 93.00 261 GLY A C 1
ATOM 1882 O O . GLY A 1 261 ? 12.580 8.501 -18.198 1.00 93.00 261 GLY A O 1
ATOM 1883 N N . LEU A 1 262 ? 12.425 10.665 -17.601 1.00 94.06 262 LEU A N 1
ATOM 1884 C CA . LEU A 1 262 ? 11.058 10.879 -18.070 1.00 94.06 262 LEU A CA 1
ATOM 1885 C C . LEU A 1 262 ? 10.937 10.708 -19.589 1.00 94.06 262 LEU A C 1
ATOM 1887 O O . LEU A 1 262 ? 10.059 9.983 -20.046 1.00 94.06 262 LEU A O 1
ATOM 1891 N N . ILE A 1 263 ? 11.860 11.290 -20.363 1.00 95.31 263 ILE A N 1
ATOM 1892 C CA . ILE A 1 263 ? 11.884 11.148 -21.831 1.00 95.31 263 ILE A CA 1
ATOM 1893 C C . ILE A 1 263 ? 12.001 9.667 -22.228 1.00 95.31 263 ILE A C 1
ATOM 1895 O O . ILE A 1 263 ? 11.259 9.176 -23.078 1.00 95.31 263 ILE A O 1
ATOM 1899 N N . ARG A 1 264 ? 12.896 8.919 -21.567 1.00 92.56 264 ARG A N 1
ATOM 1900 C CA . ARG A 1 264 ? 13.064 7.477 -21.814 1.00 92.56 264 ARG A CA 1
ATOM 1901 C C . ARG A 1 264 ? 11.855 6.658 -21.371 1.00 92.56 264 ARG A C 1
ATOM 1903 O O . ARG A 1 264 ? 11.511 5.685 -22.040 1.00 92.56 264 ARG A O 1
ATOM 1910 N N . ALA A 1 265 ? 11.220 7.025 -20.259 1.00 92.00 265 ALA A N 1
ATOM 1911 C CA . ALA A 1 265 ? 10.004 6.371 -19.789 1.00 92.00 265 ALA A CA 1
ATOM 1912 C C . ALA A 1 265 ? 8.848 6.559 -20.781 1.00 92.00 265 ALA A C 1
ATOM 1914 O O . ALA A 1 265 ? 8.107 5.606 -21.015 1.00 92.00 265 ALA A O 1
ATOM 1915 N N . GLN A 1 266 ? 8.749 7.733 -21.412 1.00 95.38 266 GLN A N 1
ATOM 1916 C CA . GLN A 1 266 ? 7.737 8.010 -22.427 1.00 95.38 266 GLN A CA 1
ATOM 1917 C C . GLN A 1 266 ? 7.966 7.212 -23.714 1.00 95.38 266 GLN A C 1
ATOM 1919 O O . GLN A 1 266 ? 7.073 6.499 -24.158 1.00 95.38 266 GLN A O 1
ATOM 1924 N N . ALA A 1 267 ? 9.183 7.216 -24.263 1.00 95.12 267 ALA A N 1
ATOM 1925 C CA . ALA A 1 267 ? 9.488 6.394 -25.441 1.00 95.12 267 ALA A CA 1
ATOM 1926 C C . ALA A 1 267 ? 9.229 4.894 -25.182 1.00 95.12 267 ALA A C 1
ATOM 1928 O O . ALA A 1 267 ? 8.765 4.149 -26.046 1.00 95.12 267 ALA A O 1
ATOM 1929 N N . ARG A 1 268 ? 9.495 4.433 -23.953 1.00 93.06 268 ARG A N 1
ATOM 1930 C CA . ARG A 1 268 ? 9.227 3.053 -23.541 1.00 93.06 268 ARG A CA 1
ATOM 1931 C C . ARG A 1 268 ? 7.736 2.751 -23.389 1.00 93.06 268 ARG A C 1
ATOM 1933 O O . ARG A 1 268 ? 7.345 1.624 -23.685 1.00 93.06 268 ARG A O 1
ATOM 1940 N N . SER A 1 269 ? 6.925 3.694 -22.909 1.00 93.75 269 SER A N 1
ATOM 1941 C CA . SER A 1 269 ? 5.480 3.489 -22.750 1.00 93.75 269 SER A CA 1
ATOM 1942 C C . SER A 1 269 ? 4.802 3.310 -24.113 1.00 93.75 269 SER A C 1
ATOM 1944 O O . SER A 1 269 ? 3.983 2.405 -24.264 1.00 93.75 269 SER A O 1
ATOM 1946 N N . GLU A 1 270 ? 5.227 4.073 -25.124 1.00 95.25 270 GLU A N 1
ATOM 1947 C CA . GLU A 1 270 ? 4.768 3.946 -26.512 1.00 95.25 270 GLU A CA 1
ATOM 1948 C C . GLU A 1 270 ? 5.157 2.595 -27.122 1.00 95.25 270 GLU A C 1
ATOM 1950 O O . GLU A 1 270 ? 4.304 1.879 -27.651 1.00 95.25 270 GLU A O 1
ATOM 1955 N N . ALA A 1 271 ? 6.426 2.195 -26.978 1.00 94.75 271 ALA A N 1
ATOM 1956 C CA . ALA A 1 271 ? 6.910 0.903 -27.464 1.00 94.75 271 ALA A CA 1
ATOM 1957 C C . ALA A 1 271 ? 6.191 -0.277 -26.787 1.00 94.75 271 ALA A C 1
ATOM 1959 O O . ALA A 1 271 ? 5.813 -1.256 -27.435 1.00 94.75 271 ALA A O 1
ATOM 1960 N N . LEU A 1 272 ? 5.965 -0.177 -25.477 1.00 93.19 272 LEU A N 1
ATOM 1961 C CA . LEU A 1 272 ? 5.210 -1.167 -24.723 1.00 93.19 272 LEU A CA 1
ATOM 1962 C C . LEU A 1 272 ? 3.755 -1.228 -25.189 1.00 93.19 272 LEU A C 1
ATOM 1964 O O . LEU A 1 272 ? 3.226 -2.326 -25.353 1.00 93.19 272 LEU A O 1
ATOM 1968 N N . TRP A 1 273 ? 3.104 -0.081 -25.396 1.00 92.50 273 TRP A N 1
ATOM 1969 C CA . TRP A 1 273 ? 1.723 -0.067 -25.860 1.00 92.50 273 TRP A CA 1
ATOM 1970 C C . TRP A 1 273 ? 1.617 -0.712 -27.248 1.00 92.50 273 TRP A C 1
ATOM 1972 O O . TRP A 1 273 ? 0.813 -1.622 -27.444 1.00 92.50 273 TRP A O 1
ATOM 1982 N N . ALA A 1 274 ? 2.508 -0.370 -28.179 1.00 95.25 274 ALA A N 1
ATOM 1983 C CA . ALA A 1 274 ? 2.566 -1.033 -29.480 1.00 95.25 274 ALA A CA 1
ATOM 1984 C C . ALA A 1 274 ? 2.701 -2.565 -29.348 1.00 95.25 274 ALA A C 1
ATOM 1986 O O . ALA A 1 274 ? 1.937 -3.310 -29.967 1.00 95.25 274 ALA A O 1
ATOM 1987 N N . ALA A 1 275 ? 3.594 -3.049 -28.478 1.00 94.62 275 ALA A N 1
ATOM 1988 C CA . ALA A 1 275 ? 3.779 -4.479 -28.231 1.00 94.62 275 ALA A CA 1
ATOM 1989 C C . ALA A 1 275 ? 2.552 -5.152 -27.586 1.00 94.62 275 ALA A C 1
ATOM 1991 O O . ALA A 1 275 ? 2.192 -6.270 -27.957 1.00 94.62 275 ALA A O 1
ATOM 1992 N N . MET A 1 276 ? 1.893 -4.493 -26.630 1.00 91.38 276 MET A N 1
ATOM 1993 C CA . MET A 1 276 ? 0.674 -5.009 -25.999 1.00 91.38 276 MET A CA 1
ATOM 1994 C C . MET A 1 276 ? -0.476 -5.093 -27.008 1.00 91.38 276 MET A C 1
ATOM 1996 O O . MET A 1 276 ? -1.189 -6.095 -27.030 1.00 91.38 276 MET A O 1
ATOM 2000 N N . ARG A 1 277 ? -0.612 -4.101 -27.897 1.00 91.62 277 ARG A N 1
ATOM 2001 C CA . ARG A 1 277 ? -1.617 -4.111 -28.967 1.00 91.62 277 ARG A CA 1
ATOM 2002 C C . ARG A 1 277 ? -1.414 -5.286 -29.925 1.00 91.62 277 ARG A C 1
ATOM 2004 O O . ARG A 1 277 ? -2.374 -5.984 -30.229 1.00 91.62 277 ARG A O 1
ATOM 2011 N N . LEU A 1 278 ? -0.169 -5.558 -30.329 1.00 93.50 278 LEU A N 1
ATOM 2012 C CA . LEU A 1 278 ? 0.171 -6.707 -31.184 1.00 93.50 278 LEU A CA 1
ATOM 2013 C C . LEU A 1 278 ? -0.104 -8.061 -30.511 1.00 93.50 278 LEU A C 1
ATOM 2015 O O . LEU A 1 278 ? -0.432 -9.028 -31.188 1.00 93.50 278 LEU A O 1
ATOM 2019 N N . ARG A 1 279 ? -0.011 -8.136 -29.179 1.00 89.50 279 ARG A N 1
ATOM 2020 C CA . ARG A 1 279 ? -0.330 -9.343 -28.394 1.00 89.50 279 ARG A CA 1
ATOM 2021 C C . ARG A 1 279 ? -1.828 -9.521 -28.111 1.00 89.50 279 ARG A C 1
ATOM 2023 O O . ARG A 1 279 ? -2.191 -10.420 -27.358 1.00 89.50 279 ARG A O 1
ATOM 2030 N N . GLY A 1 280 ? -2.692 -8.677 -28.677 1.00 89.44 280 GLY A N 1
ATOM 2031 C CA . GLY A 1 280 ? -4.141 -8.765 -28.487 1.00 89.44 280 GLY A CA 1
ATOM 2032 C C . GLY A 1 280 ? -4.629 -8.207 -27.148 1.00 89.44 280 GLY A C 1
ATOM 2033 O O . GLY A 1 280 ? -5.640 -8.667 -26.616 1.00 89.44 280 GLY A O 1
ATOM 2034 N N . TYR A 1 281 ? -3.931 -7.222 -26.569 1.00 84.88 281 TYR A N 1
ATOM 2035 C CA . TYR A 1 281 ? -4.445 -6.500 -25.403 1.00 84.88 281 TYR A CA 1
ATOM 2036 C C . TYR A 1 281 ? -5.826 -5.898 -25.718 1.00 84.88 281 TYR A C 1
ATOM 2038 O O . TYR A 1 281 ? -5.994 -5.218 -26.727 1.00 84.88 281 TYR A O 1
ATOM 2046 N N . GLY A 1 282 ? -6.819 -6.181 -24.869 1.00 78.31 282 GLY A N 1
ATOM 2047 C CA . GLY A 1 282 ? -8.231 -5.848 -25.104 1.00 78.31 282 GLY A CA 1
ATOM 2048 C C . GLY A 1 282 ? -9.103 -7.030 -25.547 1.00 78.31 282 GLY A C 1
ATOM 2049 O O . GLY A 1 282 ? -10.317 -6.964 -25.394 1.00 78.31 282 GLY A O 1
ATOM 2050 N N . ALA A 1 283 ? -8.519 -8.158 -25.969 1.00 78.38 283 ALA A N 1
ATOM 2051 C CA . ALA A 1 283 ? -9.261 -9.354 -26.394 1.00 78.38 283 ALA A CA 1
ATOM 2052 C C . ALA A 1 283 ? -9.877 -10.183 -25.238 1.00 78.38 283 ALA A C 1
ATOM 2054 O O . ALA A 1 283 ? -10.208 -11.351 -25.413 1.00 78.38 283 ALA A O 1
ATOM 2055 N N . GLY A 1 284 ? -10.010 -9.619 -24.032 1.00 65.75 284 GLY A N 1
ATOM 2056 C CA . GLY A 1 284 ? -10.670 -10.291 -22.903 1.00 65.75 284 GLY A CA 1
ATOM 2057 C C . GLY A 1 284 ? -9.861 -11.393 -22.200 1.00 65.75 284 GLY A C 1
ATOM 2058 O O . GLY A 1 284 ? -10.411 -12.090 -21.352 1.00 65.75 284 GLY A O 1
ATOM 2059 N N . LEU A 1 285 ? -8.555 -11.528 -22.466 1.00 59.25 285 LEU A N 1
ATOM 2060 C CA . LEU A 1 285 ? -7.649 -12.512 -21.835 1.00 59.25 285 LEU A CA 1
ATOM 2061 C C . LEU A 1 285 ? -7.306 -12.206 -20.357 1.00 59.25 285 LEU A C 1
ATOM 2063 O O . LEU A 1 285 ? -6.228 -12.548 -19.869 1.00 59.25 285 LEU A O 1
ATOM 2067 N N . ALA A 1 286 ? -8.198 -11.537 -19.626 1.00 63.53 286 ALA A N 1
ATOM 2068 C CA . ALA A 1 286 ? -7.963 -11.165 -18.239 1.00 63.53 286 ALA A CA 1
ATOM 2069 C C . ALA A 1 286 ? -7.754 -12.417 -17.373 1.00 63.53 286 ALA A C 1
ATOM 2071 O O . ALA A 1 286 ? -8.609 -13.304 -17.317 1.00 63.53 286 ALA A O 1
ATOM 2072 N N . ALA A 1 287 ? -6.622 -12.468 -16.666 1.00 64.19 287 ALA A N 1
ATOM 2073 C CA . ALA A 1 287 ? -6.343 -13.523 -15.702 1.00 64.19 287 ALA A CA 1
ATOM 2074 C C . ALA A 1 287 ? -7.499 -13.616 -14.693 1.00 64.19 287 ALA A C 1
ATOM 2076 O O . ALA A 1 287 ? -7.827 -12.638 -14.010 1.00 64.19 287 ALA A O 1
ATOM 2077 N N . ARG A 1 288 ? -8.146 -14.787 -14.626 1.00 63.94 288 ARG A N 1
ATOM 2078 C CA . ARG A 1 288 ? -9.277 -15.006 -13.723 1.00 63.94 288 ARG A CA 1
ATOM 2079 C C . ARG A 1 288 ? -8.825 -14.886 -12.276 1.00 63.94 288 ARG A C 1
ATOM 2081 O O . ARG A 1 288 ? -7.809 -15.431 -11.854 1.00 63.94 288 ARG A O 1
ATOM 2088 N N . ALA A 1 289 ? -9.645 -14.178 -11.517 1.00 67.06 289 ALA A N 1
ATOM 2089 C CA . ALA A 1 289 ? -9.583 -14.123 -10.076 1.00 67.06 289 ALA A CA 1
ATOM 2090 C C . ALA A 1 289 ? -9.646 -15.543 -9.483 1.00 67.06 289 ALA A C 1
ATOM 2092 O O . ALA A 1 289 ? -10.577 -16.285 -9.783 1.00 67.06 289 ALA A O 1
ATOM 2093 N N . THR A 1 290 ? -8.698 -15.910 -8.617 1.00 70.31 290 THR A N 1
ATOM 2094 C CA . THR A 1 290 ? -8.786 -17.176 -7.872 1.00 70.31 290 THR A CA 1
ATOM 2095 C C . THR A 1 290 ? -10.028 -17.159 -6.972 1.00 70.31 290 THR A C 1
ATOM 2097 O O . THR A 1 290 ? -10.279 -16.122 -6.341 1.00 70.31 290 THR A O 1
ATOM 2100 N N . PRO A 1 291 ? -10.813 -18.249 -6.906 1.00 74.19 291 PRO A N 1
ATOM 2101 C CA . PRO A 1 291 ? -11.976 -18.321 -6.025 1.00 74.19 291 PRO A CA 1
ATOM 2102 C C . PRO A 1 291 ? -11.552 -18.252 -4.551 1.00 74.19 291 PRO A C 1
ATOM 2104 O O . PRO A 1 291 ? -10.441 -18.656 -4.203 1.00 74.19 291 PRO A O 1
ATOM 2107 N N . LEU A 1 292 ? -12.428 -17.714 -3.696 1.00 77.44 292 LEU A N 1
ATOM 2108 C CA . LEU A 1 292 ? -12.195 -17.664 -2.250 1.00 77.44 292 LEU A CA 1
ATOM 2109 C C . LEU A 1 292 ? -12.360 -19.063 -1.652 1.00 77.44 292 LEU A C 1
ATOM 2111 O O . LEU A 1 292 ? -13.336 -19.754 -1.941 1.00 77.44 292 LEU A O 1
ATOM 2115 N N . GLY A 1 293 ? -11.420 -19.469 -0.802 1.00 82.50 293 GLY A N 1
ATOM 2116 C CA . GLY A 1 293 ? -11.522 -20.725 -0.065 1.00 82.50 293 GLY A CA 1
ATOM 2117 C C . GLY A 1 293 ? -12.424 -20.605 1.174 1.00 82.50 293 GLY A C 1
ATOM 2118 O O . GLY A 1 293 ? -12.668 -19.504 1.666 1.00 82.50 293 GLY A O 1
ATOM 2119 N N . PRO A 1 294 ? -12.862 -21.727 1.772 1.00 80.62 294 PRO A N 1
ATOM 2120 C CA . PRO A 1 294 ? -13.672 -21.710 2.999 1.00 80.62 294 PRO A CA 1
ATOM 2121 C C . PRO A 1 294 ? -12.939 -21.069 4.193 1.00 80.62 294 PRO A C 1
ATOM 2123 O O . PRO A 1 294 ? -13.554 -20.454 5.059 1.00 80.62 294 PRO A O 1
ATOM 2126 N N . ARG A 1 295 ? -11.602 -21.149 4.218 1.00 80.31 295 ARG A N 1
ATOM 2127 C CA . ARG A 1 295 ? -10.761 -20.498 5.239 1.00 80.31 295 ARG A CA 1
ATOM 2128 C C . ARG A 1 295 ? -10.746 -18.973 5.118 1.00 80.31 295 ARG A C 1
ATOM 2130 O O . ARG A 1 295 ? -10.618 -18.293 6.130 1.00 80.31 295 ARG A O 1
ATOM 2137 N N . ASP A 1 296 ? -10.878 -18.450 3.901 1.00 83.81 296 ASP A N 1
ATOM 2138 C CA . ASP A 1 296 ? -10.950 -17.008 3.656 1.00 83.81 296 ASP A CA 1
ATOM 2139 C C . ASP A 1 296 ? -12.243 -16.437 4.242 1.00 83.81 296 ASP A C 1
ATOM 2141 O O . ASP A 1 296 ? -12.211 -15.445 4.968 1.00 83.81 296 ASP A O 1
ATOM 2145 N N . TRP A 1 297 ? -13.359 -17.133 4.012 1.00 83.75 297 TRP A N 1
ATOM 2146 C CA . TRP A 1 297 ? -14.655 -16.799 4.600 1.00 83.75 297 TRP A CA 1
ATOM 2147 C C . TRP A 1 297 ? -14.639 -16.857 6.126 1.00 83.75 297 TRP A C 1
ATOM 2149 O O . TRP A 1 297 ? -15.107 -15.920 6.766 1.00 83.75 297 TRP A O 1
ATOM 2159 N N . ALA A 1 298 ? -14.047 -17.899 6.719 1.00 86.75 298 ALA A N 1
ATOM 2160 C CA . ALA A 1 298 ? -13.919 -17.997 8.173 1.00 86.75 298 ALA A CA 1
ATOM 2161 C C . ALA A 1 298 ? -13.108 -16.830 8.769 1.00 86.75 298 ALA A C 1
ATOM 2163 O O . ALA A 1 298 ? -13.492 -16.279 9.797 1.00 86.75 298 ALA A O 1
ATOM 2164 N N . ALA A 1 299 ? -12.023 -16.408 8.108 1.00 83.12 299 ALA A N 1
ATOM 2165 C CA . ALA A 1 299 ? -11.232 -15.258 8.547 1.00 83.12 299 ALA A CA 1
ATOM 2166 C C . ALA A 1 299 ? -12.013 -13.936 8.441 1.00 83.12 299 ALA A C 1
ATOM 2168 O O . ALA A 1 299 ? -11.947 -13.110 9.350 1.00 83.12 299 ALA A O 1
ATOM 2169 N N . MET A 1 300 ? -12.776 -13.744 7.360 1.00 85.94 300 MET A N 1
ATOM 2170 C CA . MET A 1 300 ? -13.619 -12.558 7.162 1.00 85.94 300 MET A CA 1
ATOM 2171 C C . MET A 1 300 ? -14.754 -12.491 8.193 1.00 85.94 300 MET A C 1
ATOM 2173 O O . MET A 1 300 ? -14.960 -11.443 8.800 1.00 85.94 300 MET A O 1
ATOM 2177 N N . LEU A 1 301 ? -15.443 -13.610 8.436 1.00 88.06 301 LEU A N 1
ATOM 2178 C CA . LEU A 1 301 ? -16.498 -13.708 9.448 1.00 88.06 301 LEU A CA 1
ATOM 2179 C C . LEU A 1 301 ? -15.945 -13.510 10.860 1.00 88.06 301 LEU A C 1
ATOM 2181 O O . LEU A 1 301 ? -16.528 -12.760 11.636 1.00 88.06 301 LEU A O 1
ATOM 2185 N N . GLY A 1 302 ? -14.799 -14.119 11.176 1.00 86.31 302 GLY A N 1
ATOM 2186 C CA . GLY A 1 302 ? -14.126 -13.932 12.460 1.00 86.31 302 GLY A CA 1
ATOM 2187 C C . GLY A 1 302 ? -13.749 -12.471 12.707 1.00 86.31 302 GLY A C 1
ATOM 2188 O O . GLY A 1 302 ? -14.027 -11.938 13.777 1.00 86.31 302 GLY A O 1
ATOM 2189 N N . ALA A 1 303 ? -13.189 -11.785 11.707 1.00 85.19 303 ALA A N 1
ATOM 2190 C CA . ALA A 1 303 ? -12.867 -10.363 11.819 1.00 85.19 303 ALA A CA 1
ATOM 2191 C C . ALA A 1 303 ? -14.115 -9.479 11.956 1.00 85.19 303 ALA A C 1
ATOM 2193 O O . ALA A 1 303 ? -14.112 -8.545 12.756 1.00 85.19 303 ALA A O 1
ATOM 2194 N N . GLY A 1 304 ? -15.186 -9.793 11.220 1.00 86.19 304 GLY A N 1
ATOM 2195 C CA . GLY A 1 304 ? -16.479 -9.123 11.360 1.00 86.19 304 GLY A CA 1
ATOM 2196 C C . GLY A 1 304 ? -17.066 -9.286 12.761 1.00 86.19 304 GLY A C 1
ATOM 2197 O O . GLY A 1 304 ? -17.462 -8.299 13.371 1.00 86.19 304 GLY A O 1
ATOM 2198 N N . ALA A 1 305 ? -17.045 -10.503 13.308 1.00 87.44 305 ALA A N 1
ATOM 2199 C CA . ALA A 1 305 ? -17.514 -10.779 14.663 1.00 87.44 305 ALA A CA 1
ATOM 2200 C C . ALA A 1 305 ? -16.710 -10.006 15.719 1.00 87.44 305 ALA A C 1
ATOM 2202 O O . ALA A 1 305 ? -17.302 -9.417 16.617 1.00 87.44 305 ALA A O 1
ATOM 2203 N N . VAL A 1 306 ? -15.379 -9.943 15.584 1.00 86.00 306 VAL A N 1
ATOM 2204 C CA . VAL A 1 306 ? -14.520 -9.155 16.487 1.00 86.00 306 VAL A CA 1
ATOM 2205 C C . VAL A 1 306 ? -14.832 -7.660 16.391 1.00 86.00 306 VAL A C 1
ATOM 2207 O O . VAL A 1 306 ? -14.953 -7.003 17.420 1.00 86.00 306 VAL A O 1
ATOM 2210 N N . ALA A 1 307 ? -15.001 -7.117 15.183 1.00 85.44 307 ALA A N 1
ATOM 2211 C CA . ALA A 1 307 ? -15.343 -5.707 15.001 1.00 85.44 307 ALA A CA 1
ATOM 2212 C C . ALA A 1 307 ? -16.716 -5.365 15.606 1.00 85.44 307 ALA A C 1
ATOM 2214 O O . ALA A 1 307 ? -16.844 -4.363 16.305 1.00 85.44 307 ALA A O 1
ATOM 2215 N N . VAL A 1 308 ? -17.726 -6.215 15.396 1.00 86.12 308 VAL A N 1
ATOM 2216 C CA . VAL A 1 308 ? -19.061 -6.035 15.988 1.00 86.12 308 VAL A CA 1
ATOM 2217 C C . VAL A 1 308 ? -19.012 -6.162 17.509 1.00 86.12 308 VAL A C 1
ATOM 2219 O O . VAL A 1 308 ? -19.618 -5.346 18.195 1.00 86.12 308 VAL A O 1
ATOM 2222 N N . ALA A 1 309 ? -18.268 -7.132 18.047 1.00 85.38 309 ALA A N 1
ATOM 2223 C CA . ALA A 1 309 ? -18.104 -7.298 19.489 1.00 85.38 309 ALA A CA 1
ATOM 2224 C C . ALA A 1 309 ? -17.435 -6.075 20.135 1.00 85.38 309 ALA A C 1
ATOM 2226 O O . ALA A 1 309 ? -17.873 -5.644 21.196 1.00 85.38 309 ALA A O 1
ATOM 2227 N N . LEU A 1 310 ? -16.427 -5.483 19.481 1.00 82.50 310 LEU A N 1
ATOM 2228 C CA . LEU A 1 310 ? -15.791 -4.245 19.944 1.00 82.50 310 LEU A CA 1
ATOM 2229 C C . LEU A 1 310 ? -16.786 -3.083 20.013 1.00 82.50 310 LEU A C 1
ATOM 2231 O O . LEU A 1 310 ? -16.847 -2.400 21.029 1.00 82.50 310 LEU A O 1
ATOM 2235 N N . VAL A 1 311 ? -17.585 -2.883 18.961 1.00 84.06 311 VAL A N 1
ATOM 2236 C CA . VAL A 1 311 ? -18.581 -1.800 18.910 1.00 84.06 311 VAL A CA 1
ATOM 2237 C C . VAL A 1 311 ? -19.717 -2.030 19.910 1.00 84.06 311 VAL A C 1
ATOM 2239 O O . VAL A 1 311 ? -20.179 -1.090 20.551 1.00 84.06 311 VAL A O 1
ATOM 2242 N N . ALA A 1 312 ? -20.175 -3.273 20.062 1.00 84.00 312 ALA A N 1
ATOM 2243 C CA . ALA A 1 312 ? -21.209 -3.618 21.032 1.00 84.00 312 ALA A CA 1
ATOM 2244 C C . ALA A 1 312 ? -20.725 -3.403 22.473 1.00 84.00 312 ALA A C 1
ATOM 2246 O O . ALA A 1 312 ? -21.481 -2.882 23.288 1.00 84.00 312 ALA A O 1
ATOM 2247 N N . LEU A 1 313 ? -19.468 -3.757 22.765 1.00 83.94 313 LEU A N 1
ATOM 2248 C CA . LEU A 1 313 ? -18.862 -3.543 24.075 1.00 83.94 313 LEU A CA 1
ATOM 2249 C C . LEU A 1 313 ? -18.702 -2.048 24.376 1.00 83.94 313 LEU A C 1
ATOM 2251 O O . LEU A 1 313 ? -19.060 -1.619 25.468 1.00 83.94 313 LEU A O 1
ATOM 2255 N N . ASP A 1 314 ? -18.236 -1.263 23.399 1.00 81.62 314 ASP A N 1
ATOM 2256 C CA . ASP A 1 314 ? -18.106 0.196 23.518 1.00 81.62 314 ASP A CA 1
ATOM 2257 C C . ASP A 1 314 ? -19.456 0.871 23.788 1.00 81.62 314 ASP A C 1
ATOM 2259 O O . ASP A 1 314 ? -19.542 1.739 24.642 1.00 81.62 314 ASP A O 1
ATOM 2263 N N . ARG A 1 315 ? -20.537 0.422 23.133 1.00 81.00 315 ARG A N 1
ATOM 2264 C CA . ARG A 1 315 ? -21.893 0.940 23.391 1.00 81.00 315 ARG A CA 1
ATOM 2265 C C . ARG A 1 315 ? -22.525 0.475 24.701 1.00 81.00 315 ARG A C 1
ATOM 2267 O O . ARG A 1 315 ? -23.537 1.043 25.102 1.00 81.00 315 ARG A O 1
ATOM 2274 N N . SER A 1 316 ? -22.020 -0.601 25.298 1.00 80.25 316 SER A N 1
ATOM 2275 C CA . SER A 1 316 ? -22.554 -1.151 26.551 1.00 80.25 316 SER A CA 1
ATOM 2276 C C . SER A 1 316 ? -21.925 -0.546 27.809 1.00 80.25 316 SER A C 1
ATOM 2278 O O . SER A 1 316 ? -22.429 -0.797 28.903 1.00 80.25 316 SER A O 1
ATOM 2280 N N . LEU A 1 317 ? -20.828 0.200 27.646 1.00 71.31 317 LEU A N 1
ATOM 2281 C CA . LEU A 1 317 ? -20.071 0.886 28.696 1.00 71.31 317 LEU A CA 1
ATOM 2282 C C . LEU A 1 317 ? -20.445 2.371 28.751 1.00 71.31 317 LEU A C 1
ATOM 2284 O O . LEU A 1 317 ? -20.378 2.920 29.872 1.00 71.31 317 LEU A O 1
#

Radius of gyration: 31.79 Å; Cα contacts (8 Å, |Δi|>4): 206; chains: 1; bounding box: 80×66×86 Å

Secondary structure (DSSP, 8-state):
--------------------SS--------------SPP--------GGG--TTS--TTS-S---GGGGS------------SS----HHHHHHHHHHHHHHHHT---GGGHHHHHHHHHHHHHHTS-HHHHHHHHHHHHHHHHHHHHHHHHHS-SSEEEEETTEEEEHHHHHHHHHHHHHHHHHHHHHHHHHTTS-HHHHHHHHHHTT--HHHHHHHHHHHHHHHHHHHHHHHHHHHHHHTTPPPSGGGHHHHHHHHHHHHHHHHHHHHHHHHHHHHTTTTSS-PPPPPPPPHHHHHHHHHHHHHHHHHHHHHHH-

Mean predicted aligned error: 16.75 Å

=== Feature glossary ===
The record interleaves many kinds of information about one protein. Here is each kind framed as the question it answers.

Q: What does the local fold look like, residue by residue?
A: A 3Di character summarizes, for each residue, the relative orientation of the Cα frame of its nearest spatial neighbor. Because it encodes fold topology rather than chemistry, 3Di alignments detect remote structural similarity that sequence alignment misses.

Q: Which residues are in helices, strands, or loops?
A: Secondary structure is the local, repeating backbone conformation. DSSP classifies it into eight states by reading the hydrogen-bond network: three helix types (H, G, I), two β types (E, B), two non-regular types (T, S), and unstructured coil (-).

Q: How big and how compact is the whole molecule?
A: Three whole-structure scalars: the radius of gyration (RMS distance of Cα from centroid, in Å), the count of Cα–Cα contacts (pairs closer than 8 Å and separated by more than four residues in sequence — i.e. tertiary, not local, contacts), and the bounding-box dimensions. Together they distinguish compact globular folds from extended fibres or disordered chains.

Q: How confident is the AlphaFold model at each residue?
A: For AlphaFold models, the B-factor field carries pLDDT — the model's own estimate of local accuracy on a 0–100 scale. Regions with pLDDT<50 should be treated as essentially unmodeled; they often correspond to intrinsically disordered segments.

Q: What family and function is it annotated with?
A: Functional annotations link the protein to curated databases. InterPro entries identify conserved domains and families by matching the sequence against member-database signatures (Pfam, PROSITE, CDD, …). Gene Ontology (GO) terms describe molecular function, biological process, and cellular component in a controlled vocabulary. CATH places the structure in a hierarchical fold classification (Class/Architecture/Topology/Homologous-superfamily). The organism is the source species.

Q: What known structures does this most resemble?
A: Nearest PDB neighbors are the top structural matches found by Foldseek when searching this structure against the entire Protein Data Bank. Each hit reports a TM-score (0 to 1; >0.5 almost always implies the same fold) and an E-value. These are *structural* homologs — they may share no detectable sequence similarity.

Q: Which residues are buried vs exposed?
A: Solvent-accessible surface area (SASA) is the area in Å² traced out by the centre of a 1.4 Å probe sphere (a water molecule) rolled over the protein's van der Waals surface (Shrake–Rupley / Lee–Richards construction). Buried residues have near-zero SASA; fully exposed residues can exceed 200 Å². The total SASA scales roughly with the number of surface residues.

Q: What are the backbone torsion angles?
A: φ (phi) and ψ (psi) are the two rotatable backbone dihedrals per residue: φ is the C(i-1)–N–Cα–C torsion, ψ is the N–Cα–C–N(i+1) torsion, both in degrees on (−180°, 180°]. α-helical residues cluster near (−60°, −45°); β-strand residues near (−120°, +130°). A Ramachandran plot is simply a scatter of (φ, ψ) for every residue.

Q: Are the domains correctly placed relative to each other?
A: Predicted aligned error is AlphaFold's pairwise confidence. Unlike pLDDT (per-residue), PAE is per-residue-pair and captures whether two parts of the structure are correctly placed relative to each other. Units are ångströms of expected positional error.

Q: What if only a Cα trace is available?
A: P-SEA three-state annotation labels each residue as helix, strand, or coil based purely on the geometry of the Cα trace. It serves as a fallback when the full backbone (and thus DSSP) is unavailable.

Q: What is the amino-acid chain?
A: This is the polypeptide sequence — one letter per residue, N-terminus first. Length ranges from a few dozen residues for small domains to over a thousand for large multi-domain proteins.

Q: What do the rendered images show?
A: The six renders are orthographic views along the three Cartesian axes in both directions. Representation (cartoon, sticks, or surface) and color scheme (sequence-rainbow or by-chain) vary across proteins so the training set covers all the common visualization conventions.

Q: What do the diagnostic plots show?
A: Plot images: a contact map (which residues are close in 3D, as an N×N binary image), a Ramachandran scatter (backbone torsion angles, revealing secondary-structure composition at a glance), and — for AlphaFold structures — a PAE heatmap (pairwise prediction confidence).

Q: How mobile is each atom in the crystal?
A: B-factor (Debye–Waller factor) reflects atomic displacement in the crystal lattice. It is an experimental observable (units Å²), not a prediction; low values mean the atom is pinned down, high values mean it moves or is heterogeneous across the crystal.

Q: Where is each backbone atom in 3D?
A: The mmCIF table is the protein's shape written out atom by atom. For each backbone N, Cα, C, and carbonyl O, it records an (x, y, z) coordinate triple in Å plus the residue type, chain letter, and residue number.